Protein AF-U6D238-F1 (afdb_monomer_lite)

Foldseek 3Di:
DKDDPLDDDPPPDDQLLQVVQQVCQPPDDPNDGFRWGFDDDPPDQLFFNKTDGPPDDDIDGPGLGDPWCRARDPPALWTDDPSDTFHAALSSITPDPFHQDQLRDTNDPLPQWDKDKDKDWDPDQDQFKDWDAKAAQSKFWKKKWWPDPAPKFKWKAWPVRDIQDGRDPPDDDPQWRCAQNWTWGWDDDPPGIIMTTTGDNGRTMMTIIMNHDPDTTMMIIMIIHGDPPPDDLQKAKDKDDKDDFPDPDDDTDIDIDIFIAGPPPRDGDDPNSHPD

Radius of gyration: 25.05 Å; chains: 1; bounding box: 60×40×83 Å

Sequence (276 aa):
HRSCNTDDCPPGSQDFREMQCSEFDSIPFRGKFYTWKTYRGGGVKACSLTCLAEGFNFYTERAAAVVDGTPCRPDTVDICVSGECKHVGCDRVLGSDLREDKCRVCGGDGSACETIEGVFSPASPAAGYEEVVWIPKGSVHIFIQDLNLSLSHLALKGDQESLLLEGLPGTPQPHRLPLAGTTFQLRQGPDQTQSLEALGPINASLIVMVLARTELAALRYRFNAPIARDALPPYSWHYVPWTKCSAQCAGGSQVQAVECRNQLDSSAVAPHHCSA

Organism: Neovison vison (NCBI:txid452646)

Structure (mmCIF, N/CA/C/O backbone):
data_AF-U6D238-F1
#
_entry.id   AF-U6D238-F1
#
loop_
_atom_site.group_PDB
_atom_site.id
_atom_site.type_symbol
_atom_site.label_atom_id
_atom_site.label_alt_id
_atom_site.label_comp_id
_atom_site.label_asym_id
_atom_site.label_entity_id
_atom_site.label_seq_id
_atom_site.pdbx_PDB_ins_code
_atom_site.Cartn_x
_atom_site.Cartn_y
_atom_site.Cartn_z
_atom_site.occupancy
_atom_site.B_iso_or_equiv
_atom_site.auth_seq_id
_atom_site.auth_comp_id
_atom_site.auth_asym_id
_atom_site.auth_atom_id
_atom_site.pdbx_PDB_model_num
ATOM 1 N N . HIS A 1 1 ? -19.035 -19.836 14.734 1.00 82.56 1 HIS A N 1
ATOM 2 C CA . HIS A 1 1 ? -18.951 -18.533 14.047 1.00 82.56 1 HIS A CA 1
ATOM 3 C C . HIS A 1 1 ? -18.849 -18.777 12.553 1.00 82.56 1 HIS A C 1
ATOM 5 O O . HIS A 1 1 ? -18.213 -19.751 12.171 1.00 82.56 1 HIS A O 1
ATOM 11 N N . ARG A 1 2 ? -19.513 -17.960 11.732 1.00 89.31 2 ARG A N 1
ATOM 12 C CA . ARG A 1 2 ? -19.425 -17.998 10.264 1.00 89.31 2 ARG A CA 1
ATOM 13 C C . ARG A 1 2 ? -19.339 -16.568 9.744 1.00 89.31 2 ARG A C 1
ATOM 15 O O . ARG A 1 2 ? -19.940 -15.694 10.368 1.00 89.31 2 ARG A O 1
ATOM 22 N N . SER A 1 3 ? -18.637 -16.353 8.636 1.00 92.06 3 SER A N 1
ATOM 23 C CA . SER A 1 3 ? -18.630 -15.051 7.964 1.00 92.06 3 SER A CA 1
ATOM 24 C C . SER A 1 3 ? -20.017 -14.724 7.402 1.00 92.06 3 SER A C 1
ATOM 26 O O . SER A 1 3 ? -20.756 -15.614 6.973 1.00 92.06 3 SER A O 1
ATOM 28 N N . CYS A 1 4 ? -20.371 -13.445 7.416 1.00 93.31 4 CYS A N 1
ATOM 29 C CA . CYS A 1 4 ? -21.561 -12.889 6.782 1.00 93.31 4 CYS A CA 1
ATOM 30 C C . CYS A 1 4 ? -21.235 -11.492 6.249 1.00 93.31 4 CYS A C 1
ATOM 32 O O . CYS A 1 4 ? -20.290 -10.874 6.733 1.00 93.31 4 CYS A O 1
ATOM 34 N N . ASN A 1 5 ? -22.015 -11.017 5.269 1.00 92.19 5 ASN A N 1
ATOM 35 C CA . ASN A 1 5 ? -21.834 -9.702 4.641 1.00 92.19 5 ASN A CA 1
ATOM 36 C C . ASN A 1 5 ? -20.364 -9.449 4.262 1.00 92.19 5 ASN A C 1
ATOM 38 O O . ASN A 1 5 ? -19.758 -8.479 4.702 1.00 92.19 5 ASN A O 1
ATOM 42 N N . THR A 1 6 ? -19.778 -10.390 3.518 1.00 89.19 6 THR A N 1
ATOM 43 C CA . THR A 1 6 ? -18.343 -10.424 3.190 1.00 89.19 6 THR A CA 1
ATOM 44 C C . THR A 1 6 ? -17.931 -9.432 2.108 1.00 89.19 6 THR A C 1
ATOM 46 O O . THR A 1 6 ? -16.741 -9.316 1.827 1.00 89.19 6 THR A O 1
ATOM 49 N N . ASP A 1 7 ? -18.897 -8.750 1.496 1.00 89.31 7 ASP A N 1
ATOM 50 C CA . ASP A 1 7 ? -18.648 -7.712 0.504 1.00 89.31 7 ASP A CA 1
ATOM 51 C C . ASP A 1 7 ? -17.939 -6.515 1.147 1.00 89.31 7 ASP A C 1
ATOM 53 O O . ASP A 1 7 ? -18.206 -6.153 2.297 1.00 89.31 7 ASP A O 1
ATOM 57 N N . ASP A 1 8 ? -17.029 -5.890 0.399 1.00 86.81 8 ASP A N 1
ATOM 58 C CA . ASP A 1 8 ? -16.316 -4.714 0.885 1.00 86.81 8 ASP A CA 1
ATOM 59 C C . ASP A 1 8 ? -17.273 -3.544 1.141 1.00 86.81 8 ASP A C 1
ATOM 61 O O . ASP A 1 8 ? -18.223 -3.287 0.393 1.00 86.81 8 ASP A O 1
ATOM 65 N N . CYS A 1 9 ? -16.982 -2.791 2.202 1.00 87.62 9 CYS A N 1
ATOM 66 C CA . CYS A 1 9 ? -17.672 -1.539 2.474 1.00 87.62 9 CYS A CA 1
ATOM 67 C C . CYS A 1 9 ? -17.478 -0.548 1.308 1.00 87.62 9 CYS A C 1
ATOM 69 O O . CYS A 1 9 ? -16.437 -0.569 0.642 1.00 87.62 9 CYS A O 1
ATOM 71 N N . PRO A 1 10 ? -18.438 0.368 1.077 1.00 90.25 10 PRO A N 1
ATOM 72 C CA . PRO A 1 10 ? -18.315 1.380 0.035 1.00 90.25 10 PRO A CA 1
ATOM 73 C C . PRO A 1 10 ? -17.005 2.183 0.140 1.00 90.25 10 PRO A C 1
ATOM 75 O O . PRO A 1 10 ? -16.578 2.504 1.255 1.00 90.25 10 PRO A O 1
ATOM 78 N N . PRO A 1 11 ? -16.385 2.574 -0.992 1.00 83.50 11 PRO A N 1
ATOM 79 C CA . PRO A 1 11 ? -15.178 3.393 -0.980 1.00 83.50 11 PRO A CA 1
ATOM 80 C C . PRO A 1 11 ? -15.355 4.664 -0.141 1.00 83.50 11 PRO A C 1
ATOM 82 O O . PRO A 1 11 ? -16.351 5.373 -0.273 1.00 83.50 11 PRO A O 1
ATOM 85 N N . GLY A 1 12 ? -14.377 4.956 0.718 1.00 82.12 12 GLY A N 1
ATOM 86 C CA . GLY A 1 12 ? -14.436 6.090 1.646 1.00 82.12 12 GLY A CA 1
ATOM 87 C C . GLY A 1 12 ? -15.171 5.808 2.960 1.00 82.12 12 GLY A C 1
ATOM 88 O O . GLY A 1 12 ? -15.313 6.722 3.771 1.00 82.12 12 GLY A O 1
ATOM 89 N N . SER A 1 13 ? -15.611 4.568 3.210 1.00 87.31 13 SER A N 1
ATOM 90 C CA . SER A 1 13 ? -16.122 4.163 4.522 1.00 87.31 13 SER A CA 1
ATOM 91 C C . SER A 1 13 ? -15.091 4.416 5.626 1.00 87.31 13 SER A C 1
ATOM 93 O O . SER A 1 13 ? -13.905 4.123 5.454 1.00 87.31 13 SER A O 1
ATOM 95 N N . GLN A 1 14 ? -15.548 4.911 6.775 1.00 86.56 14 GLN A N 1
ATOM 96 C CA . GLN A 1 14 ? -14.698 5.111 7.945 1.00 86.56 14 GLN A CA 1
ATOM 97 C C . GLN A 1 14 ? -14.214 3.766 8.516 1.00 86.56 14 GLN A C 1
ATOM 99 O O . GLN A 1 14 ? -14.906 2.751 8.424 1.00 86.56 14 GLN A O 1
ATOM 104 N N . ASP A 1 15 ? -13.030 3.759 9.134 1.00 89.38 15 ASP A N 1
ATOM 105 C CA . ASP A 1 15 ? -12.522 2.597 9.871 1.00 89.38 15 ASP A CA 1
ATOM 106 C C . ASP A 1 15 ? -13.530 2.183 10.964 1.00 89.38 15 ASP A C 1
ATOM 108 O O . ASP A 1 15 ? -13.962 2.991 11.788 1.00 89.38 15 ASP A O 1
ATOM 112 N N . PHE A 1 16 ? -13.929 0.909 10.965 1.00 93.00 16 PHE A N 1
ATOM 113 C CA . PHE A 1 16 ? -14.974 0.419 11.867 1.00 93.00 16 PHE A CA 1
ATOM 11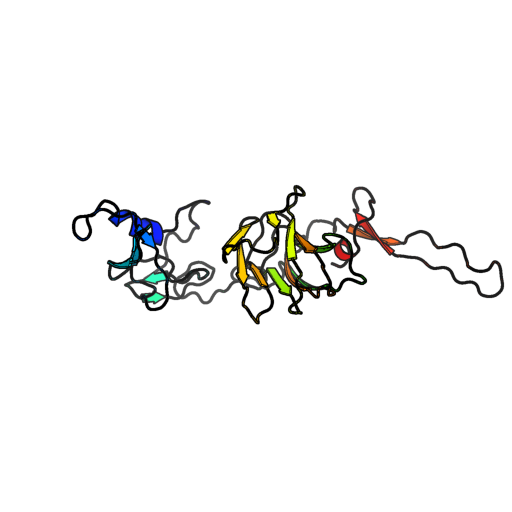4 C C . PHE A 1 16 ? -14.560 0.426 13.345 1.00 93.00 16 PHE A C 1
ATOM 116 O O . PHE A 1 16 ? -15.403 0.586 14.229 1.00 93.00 16 PHE A O 1
ATOM 123 N N . ARG A 1 17 ? -13.262 0.291 13.638 1.00 94.50 17 ARG A N 1
ATOM 124 C CA . ARG A 1 17 ? -12.735 0.422 15.003 1.00 94.50 17 ARG A CA 1
ATOM 125 C C . ARG A 1 17 ? -12.719 1.885 15.444 1.00 94.50 17 ARG A C 1
ATOM 127 O O . ARG A 1 17 ? -12.989 2.169 16.607 1.00 94.50 17 ARG A O 1
ATOM 134 N N . GLU A 1 18 ? -12.458 2.798 14.514 1.00 94.38 18 GLU A N 1
ATOM 135 C CA . GLU A 1 18 ? -12.534 4.240 14.754 1.00 94.38 18 GLU A CA 1
ATOM 136 C C . GLU A 1 18 ? -13.954 4.678 15.113 1.00 94.38 18 GLU A C 1
ATOM 138 O O . GLU A 1 18 ? -14.140 5.400 16.093 1.00 94.38 18 GLU A O 1
ATOM 143 N N . MET A 1 19 ? -14.958 4.173 14.389 1.00 95.38 19 MET A N 1
ATOM 144 C CA . MET A 1 19 ? -16.363 4.432 14.714 1.00 95.38 19 MET A CA 1
ATOM 145 C C . MET A 1 19 ? -16.715 3.962 16.133 1.00 95.38 19 MET A C 1
ATOM 147 O O . MET A 1 19 ? -17.290 4.736 16.895 1.00 95.38 19 MET A O 1
ATOM 151 N N . GLN A 1 20 ? -16.275 2.765 16.537 1.00 97.06 20 GLN A N 1
ATOM 152 C CA . GLN A 1 20 ? -16.471 2.262 17.907 1.00 97.06 20 GLN A CA 1
ATOM 153 C C . GLN A 1 20 ? -15.833 3.160 18.982 1.00 97.06 20 GLN A C 1
ATOM 155 O O . GLN A 1 20 ? -16.390 3.295 20.067 1.00 97.06 20 GLN A O 1
ATOM 160 N N . CYS A 1 21 ? -14.682 3.792 18.717 1.00 96.69 21 CYS A N 1
ATOM 161 C CA . CYS A 1 21 ? -14.120 4.779 19.646 1.00 96.69 21 CYS A CA 1
ATOM 162 C C . CYS A 1 21 ? -14.982 6.049 19.710 1.00 96.69 21 CYS A C 1
ATOM 164 O O . CYS A 1 21 ? -15.252 6.533 20.810 1.00 96.69 21 CYS A O 1
ATOM 166 N N . SER A 1 22 ? -15.454 6.548 18.563 1.00 96.69 22 SER A N 1
ATOM 167 C CA . SER A 1 22 ? -16.250 7.783 18.486 1.00 96.69 22 SER A CA 1
ATOM 168 C C . SER A 1 22 ? -17.611 7.698 19.191 1.00 96.69 22 SER A C 1
ATOM 170 O O . SER A 1 22 ? -18.125 8.710 19.661 1.00 96.69 22 SER A O 1
ATOM 172 N N . GLU A 1 23 ? -18.169 6.495 19.381 1.00 96.38 23 GLU A N 1
ATOM 173 C CA . GLU A 1 23 ? -19.374 6.287 20.205 1.00 96.38 23 GLU A CA 1
ATOM 174 C C . GLU A 1 23 ? -19.193 6.757 21.662 1.00 96.38 23 GLU A C 1
ATOM 176 O O . GLU A 1 23 ? -20.166 7.059 22.358 1.00 96.38 23 GLU A O 1
ATOM 181 N N . PHE A 1 24 ? -17.947 6.865 22.134 1.00 96.31 24 PHE A N 1
ATOM 182 C CA . PHE A 1 24 ? -17.627 7.367 23.466 1.00 96.31 24 PHE A CA 1
ATOM 183 C C . PHE A 1 24 ? -17.398 8.882 23.526 1.00 96.31 24 PHE A C 1
ATOM 185 O O . PHE A 1 24 ? -17.194 9.392 24.631 1.00 96.31 24 PHE A O 1
ATOM 192 N N . ASP A 1 25 ? -17.458 9.611 22.406 1.00 96.50 25 ASP A N 1
ATOM 193 C CA . ASP A 1 25 ? -17.246 11.068 22.375 1.00 96.50 25 ASP A CA 1
ATOM 194 C C . ASP A 1 25 ? -18.320 11.804 23.188 1.00 96.50 25 ASP A C 1
ATOM 196 O O . ASP A 1 25 ? -18.039 12.770 23.900 1.00 96.50 25 ASP A O 1
ATOM 200 N N . SER A 1 26 ? -19.555 11.294 23.157 1.00 95.06 26 SER A N 1
ATOM 201 C CA . SER A 1 26 ? -20.692 11.810 23.925 1.00 95.06 26 SER A CA 1
ATOM 202 C C . SER A 1 26 ? -20.794 11.245 25.347 1.00 95.06 26 SER A C 1
ATOM 204 O O . SER A 1 26 ? -21.780 11.506 26.037 1.00 95.06 26 SER A O 1
ATOM 206 N N . ILE A 1 27 ? -19.813 10.457 25.805 1.00 95.31 27 ILE A N 1
ATOM 207 C CA . ILE A 1 27 ? -19.819 9.826 27.131 1.00 95.31 27 ILE A CA 1
ATOM 208 C C . ILE A 1 27 ? -18.710 10.449 27.990 1.00 95.31 27 ILE A C 1
ATOM 210 O O . ILE A 1 27 ? -17.530 10.320 27.657 1.00 95.31 27 ILE A O 1
ATOM 214 N N . PRO A 1 28 ? -19.039 11.080 29.135 1.00 95.19 28 PRO A N 1
ATOM 215 C CA . PRO A 1 28 ? -18.032 11.742 29.948 1.00 95.19 28 PRO A CA 1
ATOM 216 C C . PRO A 1 28 ? -17.058 10.724 30.554 1.00 95.19 28 PRO A C 1
ATOM 218 O O . PRO A 1 28 ? -17.451 9.751 31.201 1.00 95.19 28 PRO A O 1
ATOM 221 N N . PHE A 1 29 ? -15.763 10.985 30.409 1.00 94.06 29 PHE A N 1
ATOM 222 C CA . PHE A 1 29 ? -14.691 10.250 31.065 1.00 94.06 29 PHE A CA 1
ATOM 223 C C . PHE A 1 29 ? -14.036 11.154 32.104 1.00 94.06 29 PHE A C 1
ATOM 225 O O . PHE A 1 29 ? -13.514 12.218 31.782 1.00 94.06 29 PHE A O 1
ATOM 232 N N . ARG A 1 30 ? -14.102 10.762 33.383 1.00 92.44 30 ARG A N 1
ATOM 233 C CA . ARG A 1 30 ? -13.596 11.581 34.505 1.00 92.44 30 ARG A CA 1
ATOM 234 C C . ARG A 1 30 ? -14.141 13.023 34.493 1.00 92.44 30 ARG A C 1
ATOM 236 O O . ARG A 1 30 ? -13.423 13.972 34.792 1.00 92.44 30 ARG A O 1
ATOM 243 N N . GLY A 1 31 ? -15.418 13.177 34.132 1.00 93.75 31 GLY A N 1
ATOM 244 C CA . GLY A 1 31 ? -16.123 14.463 34.129 1.00 93.75 31 GLY A CA 1
ATOM 245 C C . GLY A 1 31 ? -15.846 15.368 32.924 1.00 93.75 31 GLY A C 1
ATOM 246 O O . GLY A 1 31 ? -16.276 16.517 32.938 1.00 93.75 31 GLY A O 1
ATOM 247 N N . LYS A 1 32 ? -15.145 14.884 31.890 1.00 94.50 32 LYS A N 1
ATOM 248 C CA . LYS A 1 32 ? -14.894 15.624 30.645 1.00 94.50 32 LYS A CA 1
ATOM 249 C C . LYS A 1 32 ? -15.254 14.791 29.422 1.00 94.50 32 LYS A C 1
ATOM 251 O O . LYS A 1 32 ? -15.230 13.564 29.476 1.00 94.50 32 LYS A O 1
ATOM 256 N N . PHE A 1 33 ? -15.562 15.475 28.330 1.00 95.81 33 PHE A N 1
ATOM 257 C CA . PHE A 1 33 ? -15.735 14.870 27.014 1.00 95.81 33 PHE A CA 1
ATOM 258 C C . PHE A 1 33 ? -14.421 14.954 26.244 1.00 95.81 33 PHE A C 1
ATOM 260 O O . PHE A 1 33 ? -13.644 15.893 26.436 1.00 95.81 33 PHE A O 1
ATOM 267 N N . TYR A 1 34 ? -14.180 13.960 25.401 1.00 96.12 34 TYR A N 1
ATOM 268 C CA . TYR A 1 34 ? -12.975 13.838 24.592 1.00 96.12 34 TYR A CA 1
ATOM 269 C C . TYR A 1 34 ? -13.374 13.356 23.208 1.00 96.12 34 TYR A C 1
ATOM 271 O O . TYR A 1 34 ? -14.322 12.587 23.097 1.00 96.12 34 TYR A O 1
ATOM 279 N N . THR A 1 35 ? -12.622 13.765 22.192 1.00 96.81 35 THR A N 1
ATOM 280 C CA . THR A 1 35 ? -12.667 13.121 20.880 1.00 96.81 35 THR A CA 1
ATOM 281 C C . THR A 1 35 ? -11.752 11.907 20.922 1.00 96.81 35 THR A C 1
ATOM 283 O O . THR A 1 35 ? -10.559 12.033 21.223 1.00 96.81 35 THR A O 1
ATOM 286 N N . TRP A 1 36 ? -12.298 10.726 20.668 1.00 96.31 36 TRP A N 1
ATOM 287 C CA . TRP A 1 36 ? -11.576 9.468 20.774 1.00 96.31 36 TRP A CA 1
ATOM 288 C C . TRP A 1 36 ? -11.101 8.976 19.409 1.00 96.31 36 TRP A C 1
ATOM 290 O O . TRP A 1 36 ? -11.858 8.911 18.446 1.00 96.31 36 TRP A O 1
ATOM 300 N N . LYS A 1 37 ? -9.833 8.566 19.356 1.00 94.88 37 LYS A N 1
ATOM 301 C CA . LYS A 1 37 ? -9.184 7.950 18.195 1.00 94.88 37 LYS A CA 1
ATOM 302 C C . LYS A 1 37 ? -8.748 6.534 18.525 1.00 94.88 37 LYS A C 1
ATOM 304 O O . LYS A 1 37 ? -8.395 6.237 19.665 1.00 94.88 37 LYS A O 1
ATOM 309 N N . THR A 1 38 ? -8.705 5.653 17.540 1.00 92.94 38 THR A N 1
ATOM 310 C CA . THR A 1 38 ? -8.220 4.284 17.732 1.00 92.94 38 THR A CA 1
ATOM 311 C C . THR A 1 38 ? -6.745 4.274 18.128 1.00 92.94 38 THR A C 1
ATOM 313 O O . THR A 1 38 ? -5.900 4.828 17.425 1.00 92.94 38 THR A O 1
ATOM 316 N N . TYR A 1 39 ? -6.400 3.561 19.201 1.00 91.75 39 TYR A N 1
ATOM 317 C CA . TYR A 1 39 ? -5.011 3.337 19.593 1.00 91.75 39 TYR A CA 1
ATOM 318 C C . TYR A 1 39 ? -4.594 1.884 19.344 1.00 91.75 39 TYR A C 1
ATOM 320 O O . TYR A 1 39 ? -5.179 0.949 19.887 1.00 91.75 39 TYR A O 1
ATOM 328 N N . ARG A 1 40 ? -3.554 1.691 18.523 1.00 86.00 40 ARG A N 1
ATOM 329 C CA . ARG A 1 40 ? -2.991 0.370 18.168 1.00 86.00 40 ARG A CA 1
ATOM 330 C C . ARG A 1 40 ? -1.516 0.222 18.583 1.00 86.00 40 ARG A C 1
ATOM 332 O O . ARG A 1 40 ? -0.780 -0.538 17.962 1.00 86.00 40 ARG A O 1
ATOM 339 N N . GLY A 1 41 ? -1.063 1.001 19.569 1.00 82.00 41 GLY A N 1
ATOM 340 C CA . GLY A 1 41 ? 0.334 1.006 20.017 1.00 82.00 41 GLY A CA 1
ATOM 341 C C . GLY A 1 41 ? 0.776 -0.288 20.713 1.00 82.00 41 GLY A C 1
ATOM 342 O O . GLY A 1 41 ? -0.024 -1.182 20.982 1.00 82.00 41 GLY A O 1
ATOM 343 N N . GLY A 1 42 ? 2.073 -0.397 21.007 1.00 79.06 42 GLY A N 1
ATOM 344 C CA . GLY A 1 42 ? 2.646 -1.588 21.639 1.00 79.06 42 GLY A CA 1
ATOM 345 C C . GLY A 1 42 ? 2.059 -1.864 23.029 1.00 79.06 42 GLY A C 1
ATOM 346 O O . GLY A 1 42 ? 1.983 -0.965 23.861 1.00 79.06 42 GLY A O 1
ATOM 347 N N . GLY A 1 43 ? 1.670 -3.119 23.280 1.00 81.69 43 GLY A N 1
ATOM 348 C CA . GLY A 1 43 ? 1.198 -3.592 24.589 1.00 81.69 43 GLY A CA 1
ATOM 349 C C . GLY A 1 43 ? -0.323 -3.674 24.766 1.00 81.69 43 GLY A C 1
ATOM 350 O O . GLY A 1 43 ? -0.769 -4.199 25.784 1.00 81.69 43 GLY A O 1
ATOM 351 N N . VAL A 1 44 ? -1.127 -3.222 23.795 1.00 88.94 44 VAL A N 1
ATOM 352 C CA . VAL A 1 44 ? -2.594 -3.375 23.845 1.00 88.94 44 VAL A CA 1
ATOM 353 C C . VAL A 1 44 ? -3.047 -4.703 23.240 1.00 88.94 44 VAL A C 1
ATOM 355 O O . VAL A 1 44 ? -2.425 -5.233 22.315 1.00 88.94 44 VAL A O 1
ATOM 358 N N . LYS A 1 45 ? -4.157 -5.254 23.743 1.00 91.25 45 LYS A N 1
ATOM 359 C CA . LYS A 1 45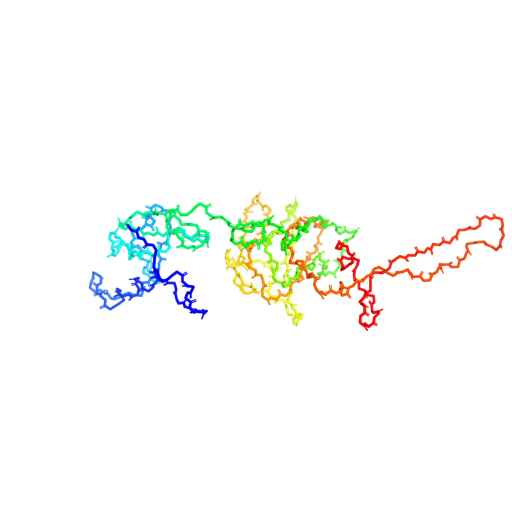 ? -4.754 -6.464 23.167 1.00 91.25 45 LYS A CA 1
ATOM 360 C C . LYS A 1 45 ? -5.357 -6.124 21.806 1.00 91.25 45 LYS A C 1
ATOM 362 O O . LYS A 1 45 ? -6.162 -5.208 21.693 1.00 91.25 45 LYS A O 1
ATOM 367 N N . ALA A 1 46 ? -5.013 -6.901 20.778 1.00 92.44 46 ALA A N 1
ATOM 368 C CA . ALA A 1 46 ? -5.439 -6.630 19.402 1.00 92.44 46 ALA A CA 1
ATOM 369 C C . ALA A 1 46 ? -6.964 -6.537 19.234 1.00 92.44 46 ALA A C 1
ATOM 371 O O . ALA A 1 46 ? -7.419 -5.802 18.363 1.00 92.44 46 ALA A O 1
ATOM 372 N N . CYS A 1 47 ? -7.729 -7.257 20.057 1.00 95.81 47 CYS A N 1
ATOM 373 C CA . CYS A 1 47 ? -9.186 -7.316 19.997 1.00 95.81 47 CYS A CA 1
ATOM 374 C C . CYS A 1 47 ? -9.897 -6.653 21.178 1.00 95.81 47 CYS A C 1
ATOM 376 O O . CYS A 1 47 ? -11.097 -6.862 21.320 1.00 95.81 47 CYS A O 1
ATOM 378 N N . SER A 1 48 ? -9.204 -5.838 21.984 1.00 95.81 48 SER A N 1
ATOM 379 C CA . SER A 1 48 ? -9.867 -4.901 22.899 1.00 95.81 48 SER A CA 1
ATOM 380 C C . SER A 1 48 ? -9.963 -3.510 22.274 1.00 95.81 48 SER A C 1
ATOM 382 O O . SER A 1 48 ? -9.185 -3.149 21.383 1.00 95.81 48 SER A O 1
ATOM 384 N N . LEU A 1 49 ? -10.948 -2.725 22.707 1.00 96.44 49 LEU A N 1
ATOM 385 C CA . LEU A 1 49 ? -11.158 -1.376 22.197 1.00 96.44 49 LEU A CA 1
ATOM 386 C C . LEU A 1 49 ? -10.364 -0.391 23.055 1.00 96.44 49 LEU A C 1
ATOM 388 O O . LEU A 1 49 ? -10.839 0.065 24.094 1.00 96.44 49 LEU A O 1
ATOM 392 N N . THR A 1 50 ? -9.145 -0.069 22.625 1.00 95.88 50 THR A N 1
ATOM 393 C CA . THR A 1 50 ? -8.325 0.973 23.257 1.00 95.88 50 THR A CA 1
ATOM 394 C C . THR A 1 50 ? -8.393 2.259 22.443 1.00 95.88 50 THR A C 1
ATOM 396 O O . THR A 1 50 ? -8.081 2.254 21.251 1.00 95.88 50 THR A O 1
ATOM 399 N N . CYS A 1 51 ? -8.764 3.363 23.092 1.00 95.94 51 CYS A N 1
ATOM 400 C CA . CYS A 1 51 ? -8.925 4.662 22.446 1.00 95.94 51 CYS A CA 1
ATOM 401 C C . CYS A 1 51 ? -7.980 5.710 23.054 1.00 95.94 51 CYS A C 1
ATOM 403 O O . CYS A 1 51 ? -7.825 5.797 24.274 1.00 95.94 51 CYS A O 1
ATOM 405 N N . LEU A 1 52 ? -7.347 6.501 22.191 1.00 95.50 52 LEU A N 1
ATOM 406 C CA . LEU A 1 52 ? -6.521 7.668 22.494 1.00 95.50 52 LEU A CA 1
ATOM 407 C C . LEU A 1 52 ? -7.411 8.913 22.548 1.00 95.50 52 LEU A C 1
ATOM 409 O O . LEU A 1 52 ? -8.221 9.118 21.648 1.00 95.50 52 LEU A O 1
ATOM 413 N N . ALA A 1 53 ? -7.244 9.753 23.567 1.00 96.06 53 ALA A N 1
ATOM 414 C CA . ALA A 1 53 ? -7.906 11.054 23.604 1.00 96.06 53 ALA A CA 1
ATOM 415 C C . ALA A 1 53 ? -7.142 12.047 22.712 1.00 96.06 53 ALA A C 1
ATOM 417 O O . ALA A 1 53 ? -5.988 12.379 22.989 1.00 96.06 53 ALA A O 1
ATOM 418 N N . GLU A 1 54 ? -7.769 12.514 21.634 1.00 94.88 54 GLU A N 1
ATOM 419 C CA . GLU A 1 54 ? -7.146 13.413 20.661 1.00 94.88 54 GLU A CA 1
ATOM 420 C C . GLU A 1 54 ? -6.724 14.738 21.310 1.00 94.88 54 GLU A C 1
ATOM 422 O O . GLU A 1 54 ? -7.487 15.361 22.047 1.00 94.88 54 GLU A O 1
ATOM 427 N N . GLY A 1 55 ? -5.481 15.161 21.061 1.00 92.88 55 GLY A N 1
ATOM 428 C CA . GLY A 1 55 ? -4.890 16.339 21.705 1.00 92.88 55 GLY A CA 1
ATOM 429 C C . GLY A 1 55 ? -4.398 16.107 23.141 1.00 92.88 55 GLY A C 1
ATOM 430 O O . GLY A 1 55 ? -3.893 17.041 23.764 1.00 92.88 55 GLY A O 1
ATOM 431 N N . PHE A 1 56 ? -4.494 14.880 23.666 1.00 92.06 56 PHE A N 1
ATOM 432 C CA . PHE A 1 56 ? -4.017 14.514 24.999 1.00 92.06 56 PHE A CA 1
ATOM 433 C C . PHE A 1 56 ? -3.042 13.329 24.955 1.00 92.06 56 PHE A C 1
ATOM 435 O O . PHE A 1 56 ? -3.087 12.470 24.081 1.00 92.06 56 PHE A O 1
ATOM 442 N N . ASN A 1 57 ? -2.171 13.245 25.962 1.00 88.06 57 ASN A N 1
ATOM 443 C CA . ASN A 1 57 ? -1.130 12.215 26.050 1.00 88.06 57 ASN A CA 1
ATOM 444 C C . ASN A 1 57 ? -1.581 10.977 26.842 1.00 88.06 57 ASN A C 1
ATOM 446 O O . ASN A 1 57 ? -0.827 10.459 27.666 1.00 88.06 57 ASN A O 1
ATOM 450 N N . PHE A 1 58 ? -2.820 10.518 26.655 1.00 93.06 58 PHE A N 1
ATOM 451 C CA . PHE A 1 58 ? -3.290 9.292 27.302 1.00 93.06 58 PHE A CA 1
ATOM 452 C C . PHE A 1 58 ? -4.273 8.513 26.430 1.00 93.06 58 PHE A 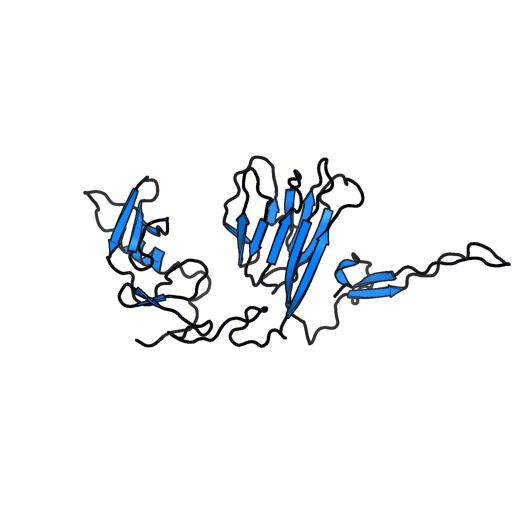C 1
ATOM 454 O O . PHE A 1 58 ? -5.073 9.081 25.687 1.00 93.06 58 PHE A O 1
ATOM 461 N N . TYR A 1 59 ? -4.233 7.194 26.581 1.00 94.31 59 TYR A N 1
ATOM 462 C CA . TYR A 1 59 ? -5.181 6.253 26.003 1.00 94.31 59 TYR A CA 1
ATOM 463 C C . TYR A 1 59 ? -5.797 5.401 27.112 1.00 94.31 59 TYR A C 1
ATOM 465 O O . TYR A 1 59 ? -5.247 5.284 28.211 1.00 94.31 59 TYR A O 1
ATOM 473 N N . THR A 1 60 ? -6.958 4.815 26.850 1.00 94.50 60 THR A N 1
ATOM 474 C CA . THR A 1 60 ? -7.639 3.946 27.810 1.00 94.50 60 THR A CA 1
ATOM 475 C C . THR A 1 60 ? -8.461 2.881 27.094 1.00 94.50 60 THR A C 1
ATOM 477 O O . THR A 1 60 ? -8.945 3.100 25.983 1.00 94.50 60 THR A O 1
ATOM 480 N N . GLU A 1 61 ? -8.607 1.717 27.723 1.00 95.12 61 GLU A N 1
ATOM 481 C CA . GLU A 1 61 ? -9.523 0.687 27.244 1.00 95.12 61 GLU A CA 1
ATOM 482 C C . GLU A 1 61 ? -10.966 1.148 27.495 1.00 95.12 61 GLU A C 1
ATOM 484 O O . GLU A 1 61 ? -11.350 1.454 28.626 1.00 95.12 61 GLU A O 1
ATOM 489 N N . ARG A 1 62 ? -11.757 1.249 26.425 1.00 95.12 62 ARG A N 1
ATOM 490 C CA . ARG A 1 62 ? -13.178 1.618 26.461 1.00 95.12 62 ARG A CA 1
ATOM 491 C C . ARG A 1 62 ? -14.090 0.394 26.466 1.00 95.12 62 ARG A C 1
ATOM 493 O O . ARG A 1 62 ? -15.187 0.473 27.010 1.00 95.12 62 ARG A O 1
ATOM 500 N N . ALA A 1 63 ? -13.621 -0.731 25.925 1.00 95.56 63 ALA A N 1
ATOM 501 C CA . ALA A 1 63 ? -14.309 -2.016 25.986 1.00 95.56 63 ALA A CA 1
ATOM 502 C C . ALA A 1 63 ? -13.315 -3.188 25.966 1.00 95.56 63 ALA A C 1
ATOM 504 O O . ALA A 1 63 ? -12.300 -3.146 25.268 1.00 95.56 63 ALA A O 1
ATOM 505 N N . ALA A 1 64 ? -13.648 -4.261 26.690 1.00 95.06 64 ALA A N 1
ATOM 506 C CA . ALA A 1 64 ? -12.824 -5.470 26.769 1.00 95.06 64 ALA A CA 1
ATOM 507 C C . ALA A 1 64 ? -12.704 -6.208 25.422 1.00 95.06 64 ALA A C 1
ATOM 509 O O . ALA A 1 64 ? -11.700 -6.877 25.176 1.00 95.06 64 ALA A O 1
ATOM 510 N N . ALA A 1 65 ? -13.713 -6.074 24.556 1.00 96.75 65 ALA A N 1
ATOM 511 C CA . ALA A 1 65 ? -13.732 -6.620 23.208 1.00 96.75 65 ALA A CA 1
ATOM 512 C C . ALA A 1 65 ? -14.289 -5.588 22.219 1.00 96.75 65 ALA A C 1
ATOM 514 O O . ALA A 1 65 ? -15.226 -4.860 22.546 1.00 96.75 65 ALA A O 1
ATOM 515 N N . VAL A 1 66 ? -13.710 -5.538 21.021 1.00 97.00 66 VAL A N 1
ATOM 516 C CA . VAL A 1 66 ? -14.316 -4.864 19.862 1.00 97.00 66 VAL A CA 1
ATOM 517 C C . VAL A 1 66 ? -15.479 -5.696 19.315 1.00 97.00 66 VAL A C 1
ATOM 519 O O . VAL A 1 66 ? -15.569 -6.894 19.585 1.00 97.00 66 VAL A O 1
ATOM 522 N N . VAL A 1 67 ? -16.344 -5.077 18.513 1.00 97.00 67 VAL A N 1
ATOM 523 C CA . VAL A 1 67 ? -17.432 -5.777 17.816 1.00 97.00 67 VAL A CA 1
ATOM 524 C C . VAL A 1 67 ? -16.864 -6.853 16.880 1.00 97.00 67 VAL A C 1
ATOM 526 O O . VAL A 1 67 ? -15.886 -6.612 16.162 1.00 97.00 67 VAL A O 1
ATOM 529 N N . ASP A 1 68 ? -17.482 -8.035 16.878 1.00 96.62 68 ASP A N 1
ATOM 530 C CA . ASP A 1 68 ? -17.082 -9.152 16.021 1.00 96.62 68 ASP A CA 1
ATOM 531 C C . ASP A 1 68 ? -17.052 -8.736 14.540 1.00 96.62 68 ASP A C 1
ATOM 533 O O . ASP A 1 68 ? -17.957 -8.063 14.050 1.00 96.62 68 ASP A O 1
ATOM 537 N N . GLY A 1 69 ? -15.992 -9.122 13.828 1.00 94.19 69 GLY A N 1
ATOM 538 C CA . GLY A 1 69 ? -15.736 -8.680 12.450 1.00 94.19 69 GLY A CA 1
ATOM 539 C C . GLY A 1 69 ? -14.797 -7.478 12.334 1.00 94.19 69 GLY A C 1
ATOM 540 O O . GLY A 1 69 ? -14.278 -7.216 11.253 1.00 94.19 69 GLY A O 1
ATOM 541 N N . THR A 1 70 ? -14.496 -6.781 13.435 1.00 94.38 70 THR A N 1
ATOM 542 C CA . THR A 1 70 ? -13.502 -5.696 13.419 1.00 94.38 70 THR A CA 1
ATOM 543 C C . THR A 1 70 ? -12.109 -6.251 13.085 1.00 94.38 70 THR A C 1
ATOM 545 O O . THR A 1 70 ? -11.659 -7.165 13.784 1.00 94.38 70 THR A O 1
ATOM 548 N N . PRO A 1 71 ? -11.373 -5.687 12.105 1.00 93.00 71 PRO A N 1
ATOM 549 C CA . PRO A 1 71 ? -10.009 -6.114 11.797 1.00 93.00 71 PRO A CA 1
ATOM 550 C C . PRO A 1 71 ? -9.091 -6.037 13.021 1.00 93.00 71 PRO A C 1
ATOM 552 O O . PRO A 1 71 ? -9.118 -5.047 13.761 1.00 93.00 71 PRO A O 1
ATOM 555 N N . CYS A 1 72 ? -8.277 -7.070 13.255 1.00 91.81 72 CYS A N 1
ATOM 556 C CA . CYS A 1 72 ? -7.410 -7.141 14.436 1.00 91.81 72 CYS A CA 1
ATOM 557 C C . CYS A 1 72 ? -6.224 -6.180 14.358 1.00 91.81 72 CYS A C 1
ATOM 559 O O . CYS A 1 72 ? -5.886 -5.501 15.332 1.00 91.81 72 CYS A O 1
ATOM 561 N N . ARG A 1 73 ? -5.541 -6.197 13.210 1.00 85.88 73 ARG A N 1
ATOM 562 C CA . ARG A 1 73 ? -4.287 -5.494 12.951 1.00 85.88 73 ARG A CA 1
ATOM 563 C C . ARG A 1 73 ? -4.399 -4.730 11.631 1.00 85.88 73 ARG A C 1
ATOM 565 O O . ARG A 1 73 ? -5.161 -5.146 10.758 1.00 85.88 73 ARG A O 1
ATOM 572 N N . PRO A 1 74 ? -3.654 -3.623 11.478 1.00 78.12 74 PRO A N 1
ATOM 573 C CA . PRO A 1 74 ? -3.494 -2.987 10.178 1.00 78.12 74 PRO A CA 1
ATOM 574 C C . PRO A 1 74 ? -2.930 -3.990 9.169 1.00 78.12 74 PRO A C 1
ATOM 576 O O . PRO A 1 74 ? -2.123 -4.839 9.546 1.00 78.12 74 PRO A O 1
ATOM 579 N N . ASP A 1 75 ? -3.333 -3.860 7.908 1.00 76.25 75 ASP A N 1
ATOM 580 C CA . ASP A 1 75 ? -2.745 -4.595 6.781 1.00 76.25 75 ASP A CA 1
ATOM 581 C C . ASP A 1 75 ? -2.952 -6.132 6.832 1.00 76.25 75 ASP A C 1
ATOM 583 O O . ASP A 1 75 ? -2.287 -6.880 6.121 1.00 76.25 75 ASP A O 1
ATOM 587 N N . THR A 1 76 ? -3.900 -6.616 7.647 1.00 85.69 76 THR A N 1
ATOM 588 C CA . THR A 1 76 ? -4.333 -8.026 7.703 1.00 85.69 76 THR A CA 1
ATOM 589 C C . THR A 1 76 ? -5.839 -8.140 7.501 1.00 85.69 76 THR A C 1
ATOM 591 O O . THR A 1 76 ? -6.577 -7.251 7.923 1.00 85.69 76 THR A O 1
ATOM 594 N N . VAL A 1 77 ? -6.303 -9.262 6.949 1.00 89.69 77 VAL A N 1
ATOM 595 C CA . VAL A 1 77 ? -7.740 -9.588 6.844 1.00 89.69 77 VAL A CA 1
ATOM 596 C C . VAL A 1 77 ? -8.297 -10.290 8.087 1.00 89.69 77 VAL A C 1
ATOM 598 O O . VAL A 1 77 ? -9.501 -10.511 8.176 1.00 89.69 77 VAL A O 1
ATOM 601 N N . ASP A 1 78 ? -7.438 -10.619 9.056 1.00 93.88 78 ASP A N 1
ATOM 602 C CA . ASP A 1 78 ? -7.832 -11.263 10.307 1.00 93.88 78 ASP A CA 1
ATOM 603 C C . ASP A 1 78 ? -8.782 -10.369 11.117 1.00 93.88 78 ASP A C 1
ATOM 605 O O . ASP A 1 78 ? -8.570 -9.157 11.260 1.00 93.88 78 ASP A O 1
ATOM 609 N N . ILE A 1 79 ? -9.806 -10.985 11.708 1.00 95.38 79 ILE A N 1
ATOM 610 C CA . ILE A 1 79 ? -10.876 -10.289 12.433 1.00 95.38 79 ILE A CA 1
ATOM 611 C C . ILE A 1 79 ? -10.970 -10.747 13.882 1.00 95.38 79 ILE A C 1
ATOM 613 O O . ILE A 1 79 ? -10.619 -11.872 14.244 1.00 95.38 79 ILE A O 1
ATOM 617 N N . CYS A 1 80 ? -11.489 -9.866 14.724 1.00 95.88 80 CYS A N 1
ATOM 618 C CA . CYS A 1 80 ? -11.820 -10.187 16.099 1.00 95.88 80 CYS A CA 1
ATOM 619 C C . CYS A 1 80 ? -13.143 -10.953 16.169 1.00 95.88 80 CYS A C 1
ATOM 621 O O . CYS A 1 80 ? -14.125 -10.550 15.548 1.00 95.88 80 CYS A O 1
ATOM 623 N N . VAL A 1 81 ? -13.157 -12.050 16.927 1.00 96.75 81 VAL A N 1
ATOM 624 C CA . VAL A 1 81 ? -14.342 -12.864 17.220 1.00 96.75 81 VAL A CA 1
ATOM 625 C C . VAL A 1 81 ? -14.305 -13.245 18.693 1.00 96.75 81 VAL A C 1
ATOM 627 O O . VAL A 1 81 ? -13.360 -13.900 19.139 1.00 96.75 81 VAL A O 1
ATOM 630 N N . SER A 1 82 ? -15.319 -12.842 19.457 1.00 95.19 82 SER A N 1
ATOM 631 C CA . SER A 1 82 ? -15.401 -13.095 20.903 1.00 95.19 82 SER A CA 1
ATOM 632 C C . SER A 1 82 ? -14.156 -12.616 21.675 1.00 95.19 82 SER A C 1
ATOM 634 O O . SER A 1 82 ? -13.684 -13.282 22.593 1.00 95.19 82 SER A O 1
ATOM 636 N N . GLY A 1 83 ? -13.591 -11.469 21.280 1.00 94.62 83 GLY A N 1
ATOM 637 C CA . GLY A 1 83 ? -12.402 -10.882 21.915 1.00 94.62 83 GLY A CA 1
ATOM 638 C C . GLY A 1 83 ? -11.063 -11.538 21.549 1.00 94.62 83 GLY A C 1
ATOM 639 O O . GLY 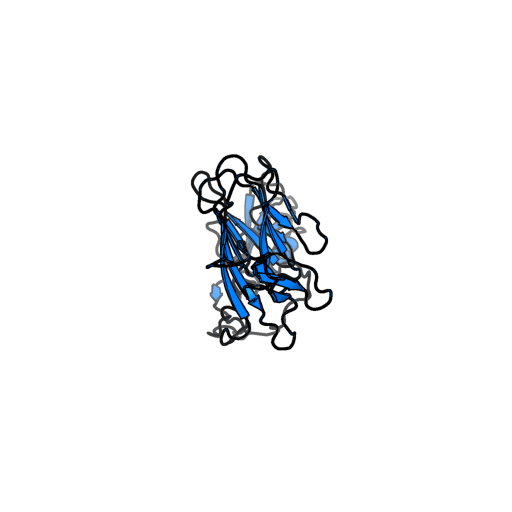A 1 83 ? -10.022 -11.107 22.046 1.00 94.62 83 GLY A O 1
ATOM 640 N N . GLU A 1 84 ? -11.052 -12.530 20.656 1.00 95.56 84 GLU A N 1
ATOM 641 C CA . GLU A 1 84 ? -9.835 -13.164 20.140 1.00 95.56 84 GLU A CA 1
ATOM 642 C C . GLU A 1 84 ? -9.637 -12.870 18.655 1.00 95.56 84 GLU A C 1
ATOM 644 O O . GLU A 1 84 ? -10.594 -12.822 17.886 1.00 95.56 84 GLU A O 1
ATOM 649 N N . CYS A 1 85 ? -8.382 -12.717 18.229 1.00 95.00 85 CYS A N 1
ATOM 650 C CA . CYS A 1 85 ? -8.082 -12.552 16.813 1.00 95.00 85 CYS A CA 1
ATOM 651 C C . CYS A 1 85 ? -8.123 -13.906 16.101 1.00 95.00 85 CYS A C 1
ATOM 653 O O . CYS A 1 85 ? -7.427 -14.840 16.512 1.00 95.00 85 CYS A O 1
ATOM 655 N N . LYS A 1 86 ? -8.934 -14.016 15.048 1.00 96.12 86 LYS A N 1
ATOM 656 C CA . LYS A 1 86 ? -9.107 -15.237 14.259 1.00 96.12 86 LYS A CA 1
ATOM 657 C C . LYS A 1 86 ? -8.671 -15.017 12.815 1.00 96.12 86 LYS A C 1
ATOM 659 O O . LYS A 1 86 ? -8.881 -13.945 12.251 1.00 96.12 86 LYS A O 1
ATOM 664 N N . HIS A 1 87 ? -8.096 -16.069 12.238 1.00 94.75 87 HIS A N 1
ATOM 665 C CA . HIS A 1 87 ? -7.626 -16.056 10.861 1.00 94.75 87 HIS A CA 1
ATOM 666 C C . HIS A 1 87 ? -8.784 -16.039 9.861 1.00 94.75 87 HIS A C 1
ATOM 668 O O . HIS A 1 87 ? -9.774 -16.757 10.037 1.00 94.75 87 HIS A O 1
ATOM 674 N N . VAL A 1 88 ? -8.634 -15.242 8.809 1.00 94.69 88 VAL A N 1
ATOM 675 C CA . VAL A 1 88 ? -9.567 -15.148 7.683 1.00 94.69 88 VAL A CA 1
ATOM 676 C C . VAL A 1 88 ? -8.768 -15.268 6.388 1.00 94.69 88 VAL A C 1
ATOM 678 O O . VAL A 1 88 ? -7.692 -14.681 6.274 1.00 94.69 88 VAL A O 1
ATOM 681 N N . GLY A 1 89 ? -9.292 -16.013 5.417 1.00 94.25 89 GLY A N 1
ATOM 682 C CA . GLY A 1 89 ? -8.698 -16.084 4.084 1.00 94.25 89 GLY A CA 1
ATOM 683 C C . GLY A 1 89 ? -8.872 -14.778 3.304 1.00 94.25 89 GLY A C 1
ATOM 684 O O . GLY A 1 89 ? -9.641 -13.888 3.681 1.00 94.25 89 GLY A O 1
ATOM 685 N N . CYS A 1 90 ? -8.187 -14.651 2.168 1.00 92.75 90 CYS A N 1
ATOM 686 C CA . CYS A 1 90 ? -8.363 -13.496 1.272 1.00 92.75 90 CYS A CA 1
ATOM 687 C C . CYS A 1 90 ? -9.793 -13.374 0.708 1.00 92.75 90 CYS A C 1
ATOM 689 O O . CYS A 1 90 ? -10.204 -12.298 0.282 1.00 92.75 90 CYS A O 1
ATOM 691 N N . ASP A 1 91 ? -10.560 -14.464 0.755 1.00 93.06 91 ASP A N 1
ATOM 692 C CA . ASP A 1 91 ? -11.971 -14.586 0.380 1.00 93.06 91 ASP A CA 1
ATOM 693 C C . ASP A 1 91 ? -12.932 -14.054 1.461 1.00 93.06 91 ASP A C 1
ATOM 695 O O . ASP A 1 91 ? -14.149 -14.156 1.317 1.00 93.06 91 ASP A O 1
ATOM 699 N N . ARG A 1 92 ? -12.394 -13.494 2.556 1.00 92.44 92 ARG A N 1
ATOM 700 C CA . ARG A 1 92 ? -13.130 -12.993 3.730 1.00 92.44 92 ARG A CA 1
ATOM 701 C C . ARG A 1 92 ? -13.882 -14.085 4.507 1.00 92.44 92 ARG A C 1
ATOM 703 O O . ARG A 1 92 ? -14.761 -13.793 5.329 1.00 92.44 92 ARG A O 1
ATOM 710 N N . VAL A 1 93 ? -13.504 -15.352 4.322 1.00 93.50 93 VAL A N 1
ATOM 711 C CA . VAL A 1 93 ? -14.098 -16.490 5.033 1.00 93.50 93 VAL A CA 1
ATOM 712 C C . VAL A 1 93 ? -13.256 -16.871 6.255 1.00 93.50 93 VAL A C 1
ATOM 714 O O . VAL A 1 93 ? -12.052 -17.115 6.176 1.00 93.50 93 VAL A O 1
ATOM 717 N N . LEU A 1 94 ? -13.908 -16.921 7.419 1.00 93.62 94 LEU A N 1
ATOM 718 C CA . LEU A 1 94 ? -13.292 -17.293 8.691 1.00 93.62 94 LEU A CA 1
ATOM 719 C C . LEU A 1 94 ? -12.716 -18.715 8.623 1.00 93.62 94 LEU A C 1
ATOM 721 O O . LEU A 1 94 ? -13.456 -19.670 8.388 1.00 93.62 94 LEU A O 1
ATOM 725 N N . GLY A 1 95 ? -11.414 -18.852 8.883 1.00 92.00 95 GLY A N 1
ATOM 726 C CA . GLY A 1 95 ? -10.699 -20.129 8.830 1.00 92.00 95 GLY A CA 1
ATOM 727 C C . GLY A 1 95 ? -10.428 -20.661 7.420 1.00 92.00 95 GLY A C 1
ATOM 728 O O . GLY A 1 95 ? -10.033 -21.815 7.294 1.00 92.00 95 GLY A O 1
ATOM 729 N N . SER A 1 96 ? -10.654 -19.859 6.377 1.00 94.88 96 SER A N 1
ATOM 730 C CA . SER A 1 96 ? -10.229 -20.192 5.018 1.00 94.88 96 SER A CA 1
ATOM 731 C C . SER A 1 96 ? -8.717 -20.037 4.882 1.00 94.88 96 SER A C 1
ATOM 733 O O . SER A 1 96 ? -8.154 -19.036 5.316 1.00 94.88 96 SER A O 1
ATOM 735 N N . ASP A 1 97 ? -8.071 -21.019 4.256 1.00 93.75 97 ASP A N 1
ATOM 736 C CA . ASP A 1 97 ? -6.629 -21.005 3.986 1.00 93.75 97 ASP A CA 1
ATOM 737 C C . ASP A 1 97 ? -6.286 -20.359 2.629 1.00 93.75 97 ASP A C 1
ATOM 739 O O . ASP A 1 97 ? -5.125 -20.363 2.209 1.00 93.75 97 ASP A O 1
ATOM 743 N N . LEU A 1 98 ? -7.282 -19.809 1.920 1.00 95.12 98 LEU A N 1
ATOM 744 C CA . LEU A 1 98 ? -7.076 -19.089 0.664 1.00 95.12 98 LEU A CA 1
ATOM 745 C C . LEU A 1 98 ? -6.225 -17.835 0.892 1.00 95.12 98 LEU A C 1
ATOM 747 O O . LEU A 1 98 ? -6.485 -17.023 1.783 1.00 95.12 98 LEU A O 1
ATOM 751 N N . ARG A 1 99 ? -5.209 -17.661 0.046 1.00 93.81 99 ARG A N 1
ATOM 752 C CA . ARG A 1 99 ? -4.270 -16.535 0.094 1.00 93.81 99 ARG A CA 1
ATOM 753 C C . ARG A 1 99 ? -4.247 -15.795 -1.230 1.00 93.81 99 ARG A C 1
ATOM 755 O O . ARG A 1 99 ? -4.547 -16.359 -2.280 1.00 93.81 99 ARG A O 1
ATOM 762 N N . GLU A 1 100 ? -3.889 -14.522 -1.150 1.00 94.81 100 GLU A N 1
ATOM 763 C CA . GLU A 1 100 ? -3.522 -13.746 -2.325 1.00 94.81 100 GLU A CA 1
ATOM 764 C C . GLU A 1 100 ? -2.274 -14.358 -2.979 1.00 94.81 100 GLU A C 1
ATOM 766 O O . GLU A 1 100 ? -1.339 -14.783 -2.292 1.00 94.81 100 GLU A O 1
ATOM 771 N N . ASP A 1 101 ? -2.266 -14.404 -4.308 1.00 95.69 101 ASP A N 1
ATOM 772 C CA . ASP A 1 101 ? -1.069 -14.703 -5.087 1.00 95.69 101 ASP A CA 1
ATOM 773 C C . ASP A 1 101 ? -0.147 -13.471 -5.194 1.00 95.69 101 ASP A C 1
ATOM 775 O O . ASP A 1 101 ? -0.417 -12.403 -4.637 1.00 95.69 101 ASP A O 1
ATOM 779 N N . LYS A 1 102 ? 0.951 -13.583 -5.956 1.00 95.50 102 LYS A N 1
ATOM 780 C CA . LYS A 1 102 ? 1.869 -12.450 -6.189 1.00 95.50 102 LYS A CA 1
ATOM 781 C C . LYS A 1 102 ? 1.206 -11.254 -6.897 1.00 95.50 102 LYS A C 1
ATOM 783 O O . LYS A 1 102 ? 1.780 -10.173 -6.921 1.00 95.50 102 LYS A O 1
ATOM 788 N N . CYS A 1 103 ? 0.037 -11.434 -7.499 1.00 95.69 103 CYS A N 1
ATOM 789 C CA . CYS A 1 103 ? -0.717 -10.407 -8.208 1.00 95.69 103 CYS A CA 1
ATOM 790 C C . CYS A 1 103 ? -1.823 -9.795 -7.340 1.00 95.69 103 CYS A C 1
ATOM 792 O O . CYS A 1 103 ? -2.613 -8.999 -7.843 1.00 95.69 103 CYS A O 1
ATOM 794 N N . ARG A 1 104 ? -1.880 -10.154 -6.048 1.00 93.94 104 ARG A N 1
ATOM 795 C CA . ARG A 1 104 ? -2.971 -9.822 -5.123 1.00 93.94 104 ARG A CA 1
ATOM 796 C C . ARG A 1 104 ? -4.338 -10.356 -5.560 1.00 93.94 104 ARG A C 1
ATOM 798 O O . ARG A 1 104 ? -5.372 -9.820 -5.170 1.00 93.94 104 ARG A O 1
ATOM 805 N N . VAL A 1 105 ? -4.357 -11.435 -6.342 1.00 94.81 105 VAL A N 1
ATOM 806 C CA . VAL A 1 105 ? -5.580 -12.153 -6.709 1.00 94.81 105 VAL A CA 1
ATOM 807 C C . VAL A 1 105 ? -5.809 -13.268 -5.695 1.00 94.81 105 VAL A C 1
ATOM 809 O O . VAL A 1 105 ? -4.954 -14.131 -5.489 1.00 94.81 105 VAL A O 1
ATOM 812 N N . CYS A 1 106 ? -6.965 -13.253 -5.035 1.00 94.88 106 CYS A N 1
ATOM 813 C CA . CYS A 1 106 ? -7.313 -14.271 -4.051 1.00 94.88 106 CYS A CA 1
ATOM 814 C C . CYS A 1 106 ? -7.482 -15.647 -4.710 1.00 94.88 106 CYS A C 1
ATOM 816 O O . CYS A 1 106 ? -8.304 -15.799 -5.612 1.00 94.88 106 CYS A O 1
ATOM 818 N N . GLY A 1 107 ? -6.697 -16.641 -4.278 1.00 95.62 107 GLY A N 1
ATOM 819 C CA . GLY A 1 107 ? -6.680 -17.968 -4.905 1.00 95.62 107 GLY A CA 1
ATOM 820 C C . GLY A 1 107 ? -6.129 -17.978 -6.336 1.00 95.62 107 GLY A C 1
ATOM 821 O O . GLY A 1 107 ? -6.366 -18.938 -7.066 1.00 95.62 107 GLY A O 1
ATOM 822 N N . GLY A 1 108 ? -5.434 -16.913 -6.745 1.00 95.38 108 GLY A N 1
ATOM 823 C CA . GLY A 1 108 ? -4.810 -16.820 -8.058 1.00 95.38 108 GLY A CA 1
ATOM 824 C C . GLY A 1 108 ? -3.593 -17.737 -8.210 1.00 95.38 108 GLY A C 1
ATOM 825 O O . GLY A 1 108 ? -3.042 -18.263 -7.242 1.00 95.38 108 GLY A O 1
ATOM 826 N N . ASP A 1 109 ? -3.168 -17.930 -9.455 1.00 95.44 109 ASP A N 1
ATOM 827 C CA . ASP A 1 109 ? -2.017 -18.758 -9.831 1.00 95.44 109 ASP A CA 1
ATOM 828 C C . ASP A 1 109 ? -0.745 -17.932 -10.109 1.00 95.44 109 ASP A C 1
ATOM 830 O O . ASP A 1 109 ? 0.295 -18.480 -10.477 1.00 95.44 109 ASP A O 1
ATOM 834 N N . GLY A 1 110 ? -0.808 -16.607 -9.943 1.00 94.62 110 GLY A N 1
ATOM 835 C CA . GLY A 1 110 ? 0.277 -15.680 -10.242 1.00 94.62 110 GLY A CA 1
ATOM 836 C C . GLY A 1 110 ? 0.442 -15.351 -11.728 1.00 94.62 110 GLY A C 1
ATOM 837 O O . GLY A 1 110 ? 1.433 -14.719 -12.090 1.00 94.62 110 GLY A O 1
ATOM 838 N N . SER A 1 111 ? -0.480 -15.753 -12.605 1.00 92.38 111 SER A N 1
ATOM 839 C CA . SER A 1 111 ? -0.367 -15.524 -14.054 1.00 92.38 111 SER A CA 1
ATOM 840 C C . SER A 1 111 ? -0.960 -14.192 -14.535 1.00 92.38 111 SER A C 1
ATOM 842 O O . SER A 1 111 ? -0.830 -13.850 -15.712 1.00 92.38 111 SER A O 1
ATOM 844 N N . ALA A 1 112 ? -1.613 -13.427 -13.656 1.00 91.62 112 ALA A N 1
ATOM 845 C CA . ALA A 1 112 ? -2.232 -12.140 -13.991 1.00 91.62 112 ALA A CA 1
ATOM 846 C C . ALA A 1 112 ? -1.231 -10.968 -14.062 1.00 91.62 112 ALA A C 1
ATOM 848 O O . ALA A 1 112 ? -1.569 -9.888 -14.546 1.00 91.62 112 ALA A O 1
ATOM 849 N N . CYS A 1 113 ? -0.007 -11.169 -13.574 1.00 94.25 113 CYS A N 1
ATOM 850 C CA . CYS A 1 113 ? 1.016 -10.140 -13.458 1.00 94.25 113 CYS A CA 1
ATOM 851 C C . CYS A 1 113 ? 2.428 -10.706 -13.656 1.00 94.25 113 CYS A C 1
ATOM 853 O O . CYS A 1 113 ? 2.713 -11.882 -13.391 1.00 94.25 113 CYS A O 1
ATOM 855 N N . GLU A 1 114 ? 3.346 -9.834 -14.048 1.00 93.38 114 GLU A N 1
ATOM 856 C CA . GLU A 1 114 ? 4.774 -10.117 -14.155 1.00 93.38 114 GLU A CA 1
ATOM 857 C C . GLU A 1 114 ? 5.571 -9.323 -13.126 1.00 93.38 114 GLU A C 1
ATOM 859 O O . GLU A 1 114 ? 5.144 -8.263 -12.680 1.00 93.38 114 GLU A O 1
ATOM 864 N N . THR A 1 115 ? 6.712 -9.862 -12.699 1.00 93.88 115 THR A N 1
ATOM 865 C CA . THR A 1 115 ? 7.578 -9.195 -11.723 1.00 93.88 115 THR A CA 1
ATOM 866 C C . THR A 1 115 ? 8.642 -8.410 -12.468 1.00 93.88 115 THR A C 1
ATOM 868 O O . THR A 1 115 ? 9.438 -9.004 -13.188 1.00 93.88 115 THR A O 1
ATOM 871 N N . ILE A 1 116 ? 8.674 -7.099 -12.249 1.00 90.06 116 ILE A N 1
ATOM 872 C CA . ILE A 1 116 ? 9.675 -6.189 -12.795 1.00 90.06 116 ILE A CA 1
ATOM 873 C C . ILE A 1 116 ? 10.584 -5.766 -11.645 1.00 90.06 116 ILE A C 1
ATOM 875 O O . ILE A 1 116 ? 10.119 -5.257 -10.623 1.00 90.06 116 ILE A O 1
ATOM 879 N N . GLU A 1 117 ? 11.885 -5.995 -11.789 1.00 92.62 117 GLU A N 1
ATOM 880 C CA . GLU A 1 117 ? 12.886 -5.606 -10.800 1.00 92.62 117 GLU A CA 1
ATOM 881 C C . GLU A 1 117 ? 14.183 -5.159 -11.464 1.00 92.62 117 GLU A C 1
ATOM 883 O O . GLU A 1 117 ? 14.535 -5.609 -12.553 1.00 92.62 117 GLU A O 1
ATOM 888 N N . GLY A 1 118 ? 14.905 -4.269 -10.793 1.00 86.62 118 GLY A N 1
ATOM 889 C CA . GLY A 1 118 ? 16.138 -3.724 -11.332 1.00 86.62 118 GLY A CA 1
ATOM 890 C C . GLY A 1 118 ? 16.914 -2.897 -10.324 1.00 86.62 118 GLY A C 1
ATOM 891 O O . GLY A 1 118 ? 16.477 -2.651 -9.194 1.00 86.62 118 GLY A O 1
ATOM 892 N N . VAL A 1 119 ? 18.104 -2.492 -10.756 1.00 87.56 119 VAL A N 1
ATOM 893 C CA . VAL A 1 119 ? 18.966 -1.566 -10.029 1.00 87.56 119 VAL A CA 1
ATOM 894 C C . VAL A 1 119 ? 19.272 -0.391 -10.940 1.00 87.56 119 VAL A C 1
ATOM 896 O O . VAL A 1 119 ? 19.734 -0.576 -12.064 1.00 87.56 119 VAL A O 1
ATOM 899 N N . PHE A 1 120 ? 19.006 0.807 -10.445 1.00 84.06 120 PHE A N 1
ATOM 900 C CA . PHE A 1 120 ? 19.375 2.052 -11.089 1.00 84.06 120 PHE A CA 1
ATOM 901 C C . PHE A 1 120 ? 20.659 2.589 -10.470 1.00 84.06 120 PHE A C 1
ATOM 903 O O . PHE A 1 120 ? 20.756 2.714 -9.248 1.00 84.06 120 PHE A O 1
ATOM 910 N N . SER A 1 121 ? 21.610 2.924 -11.337 1.00 81.44 121 SER A N 1
ATOM 911 C CA . SER A 1 121 ? 22.860 3.590 -10.991 1.00 81.44 121 SER A CA 1
ATOM 912 C C . SER A 1 121 ? 23.123 4.666 -12.049 1.00 81.44 121 SER A C 1
ATOM 914 O O . SER A 1 121 ? 23.259 4.311 -13.224 1.00 81.44 121 SER A O 1
ATOM 916 N N . PRO A 1 122 ? 23.197 5.957 -11.684 1.00 72.25 122 PRO A N 1
ATOM 917 C CA . PRO A 1 122 ? 23.455 7.020 -12.638 1.00 72.25 122 PRO A CA 1
ATOM 918 C C . PRO A 1 122 ? 24.882 6.896 -13.182 1.00 72.25 122 PRO A C 1
ATOM 920 O O . PRO A 1 122 ? 25.816 6.535 -12.462 1.00 72.25 122 PRO A O 1
ATOM 923 N N . ALA A 1 123 ? 25.059 7.197 -14.469 1.00 68.88 123 ALA A N 1
ATOM 924 C CA . ALA A 1 123 ? 26.370 7.157 -15.125 1.00 68.88 123 ALA A CA 1
ATOM 925 C C . ALA A 1 123 ? 27.253 8.366 -14.755 1.00 68.88 123 ALA A C 1
ATOM 927 O O . ALA A 1 123 ? 28.479 8.291 -14.811 1.00 68.88 123 ALA A O 1
ATOM 928 N N . SER A 1 124 ? 26.631 9.480 -14.371 1.00 66.12 124 SER A N 1
ATOM 929 C CA . SER A 1 124 ? 27.280 10.709 -13.914 1.00 66.12 124 SER A CA 1
ATOM 930 C C . SER A 1 124 ? 26.308 11.498 -13.035 1.00 66.12 124 SER A C 1
ATOM 932 O O . SER A 1 124 ? 25.109 11.375 -13.263 1.00 66.12 124 SER A O 1
ATOM 934 N N . PRO A 1 125 ? 26.770 12.344 -12.098 1.00 65.81 125 PRO A N 1
ATOM 935 C CA . PRO A 1 125 ? 25.878 13.215 -11.336 1.00 65.81 125 PRO A CA 1
ATOM 936 C C . PRO A 1 125 ? 25.172 14.201 -12.281 1.00 65.81 125 PRO A C 1
ATOM 938 O O . PRO A 1 125 ? 25.812 15.126 -12.788 1.00 65.81 125 PRO A O 1
ATOM 941 N N . ALA A 1 126 ? 23.881 14.006 -12.563 1.00 62.41 126 ALA A N 1
ATOM 942 C CA . ALA A 1 126 ? 23.105 14.991 -13.308 1.00 62.41 126 ALA A CA 1
ATOM 943 C C . ALA A 1 126 ? 22.635 16.127 -12.391 1.00 62.41 126 ALA A C 1
ATOM 945 O O . ALA A 1 126 ? 22.371 15.947 -11.202 1.00 62.41 126 ALA A O 1
ATOM 946 N N . ALA A 1 127 ? 22.504 17.324 -12.962 1.00 64.88 127 ALA A N 1
ATOM 947 C CA . ALA A 1 127 ? 21.871 18.444 -12.283 1.00 64.88 127 ALA A CA 1
ATOM 948 C C . ALA A 1 127 ? 20.344 18.289 -12.367 1.00 64.88 127 ALA A C 1
ATOM 950 O O . ALA A 1 127 ? 19.735 18.711 -13.347 1.00 64.88 127 ALA A O 1
ATOM 951 N N . GLY A 1 128 ? 19.727 17.690 -11.345 1.00 75.31 128 GLY A N 1
ATOM 952 C CA . GLY A 1 128 ? 18.269 17.596 -11.224 1.00 75.31 128 GLY A CA 1
ATOM 953 C C . GLY A 1 128 ? 17.757 16.188 -10.931 1.00 75.31 128 GLY A C 1
ATOM 954 O O . GLY A 1 128 ? 18.521 15.294 -10.578 1.00 75.31 128 GLY A O 1
ATOM 955 N N . TYR A 1 129 ? 16.437 16.024 -11.034 1.00 78.12 129 TYR A N 1
ATOM 956 C CA . TYR A 1 129 ? 15.789 14.722 -10.901 1.00 78.12 129 TYR A CA 1
ATOM 957 C C . TYR A 1 129 ? 16.031 13.878 -12.154 1.00 78.12 129 TYR A C 1
ATOM 959 O O . TYR A 1 129 ? 15.777 14.330 -13.269 1.00 78.12 129 TYR A O 1
ATOM 967 N N . GLU A 1 130 ? 16.477 12.645 -11.952 1.00 80.62 130 GLU A N 1
ATOM 968 C CA . GLU A 1 130 ? 16.575 11.619 -12.985 1.00 80.62 130 GLU A CA 1
ATOM 969 C C . GLU A 1 130 ? 15.415 10.629 -12.851 1.00 80.62 130 GLU A C 1
ATOM 971 O O . GLU A 1 130 ? 15.065 10.215 -11.743 1.00 80.62 130 GLU A O 1
ATOM 976 N N . GLU A 1 131 ? 14.815 10.245 -13.978 1.00 82.12 131 GLU A N 1
ATOM 977 C CA . GLU A 1 131 ? 13.763 9.230 -14.025 1.00 82.12 131 GLU A CA 1
ATOM 978 C C . GLU A 1 131 ? 14.372 7.826 -13.920 1.00 82.12 131 GLU A C 1
ATOM 980 O O . GLU A 1 131 ? 15.261 7.451 -14.684 1.00 82.12 131 GLU A O 1
ATOM 985 N N . VAL A 1 132 ? 13.881 7.044 -12.960 1.00 84.56 132 VAL A N 1
ATOM 986 C CA . VAL A 1 132 ? 14.409 5.724 -12.602 1.00 84.56 132 VAL A CA 1
ATOM 987 C C . VAL A 1 132 ? 13.614 4.616 -13.284 1.00 84.56 132 VAL A C 1
ATOM 989 O O . VAL A 1 132 ? 14.177 3.782 -13.992 1.00 84.56 132 VAL A O 1
ATOM 992 N N . VAL A 1 133 ? 12.303 4.578 -13.037 1.00 83.94 133 VAL A N 1
ATOM 993 C CA . VAL A 1 133 ? 11.408 3.545 -13.566 1.00 83.94 133 VAL A CA 1
ATOM 994 C C . VAL A 1 133 ? 9.967 4.039 -13.596 1.00 83.94 133 VAL A C 1
ATOM 996 O O . VAL A 1 133 ? 9.522 4.762 -12.700 1.00 83.94 133 VAL A O 1
ATOM 999 N N . TRP A 1 134 ? 9.231 3.608 -14.616 1.00 85.50 134 TRP A N 1
ATOM 1000 C CA . TRP A 1 134 ? 7.790 3.788 -14.725 1.00 85.50 134 TRP A CA 1
ATOM 1001 C C . TRP A 1 134 ? 7.042 2.580 -14.143 1.00 85.50 134 TRP A C 1
ATOM 1003 O O . TRP A 1 134 ? 7.313 1.435 -14.505 1.00 85.50 134 TRP A O 1
ATOM 1013 N N . ILE A 1 135 ? 6.087 2.836 -13.249 1.00 87.94 135 ILE A N 1
ATOM 1014 C CA . ILE A 1 135 ? 5.247 1.830 -12.595 1.00 87.94 135 ILE A CA 1
ATOM 1015 C C . ILE A 1 135 ? 3.811 1.963 -13.142 1.00 87.94 135 ILE A C 1
ATOM 1017 O O . ILE A 1 135 ? 3.146 2.967 -12.858 1.00 87.94 135 ILE A O 1
ATOM 1021 N N . PRO A 1 136 ? 3.302 0.977 -13.906 1.00 90.94 136 PRO A N 1
ATOM 1022 C CA . PRO A 1 136 ? 1.968 1.032 -14.495 1.00 90.94 136 PRO A CA 1
ATOM 1023 C C . PRO A 1 136 ? 0.861 1.033 -13.445 1.00 90.94 136 PRO A C 1
ATOM 1025 O O . PRO A 1 136 ? 0.933 0.302 -12.452 1.00 90.94 136 PRO A O 1
ATOM 1028 N N . LYS A 1 137 ? -0.235 1.744 -13.732 1.00 90.00 137 LYS A N 1
ATOM 1029 C CA . LYS A 1 137 ? -1.525 1.551 -13.054 1.00 90.00 137 LYS A CA 1
ATOM 1030 C C . LYS A 1 137 ? -1.849 0.056 -12.896 1.00 90.00 137 LYS A C 1
ATOM 1032 O O . LYS A 1 137 ? -1.714 -0.723 -13.833 1.00 90.00 137 LYS A O 1
ATOM 1037 N N . GLY A 1 138 ? -2.327 -0.325 -11.716 1.00 92.44 138 GLY A N 1
ATOM 1038 C CA . GLY A 1 138 ? -2.660 -1.700 -11.345 1.00 92.44 138 GLY A CA 1
ATOM 1039 C C . GLY A 1 138 ? -1.498 -2.482 -10.733 1.00 92.44 138 GLY A C 1
ATOM 1040 O O . GLY A 1 138 ? -1.725 -3.583 -10.242 1.00 92.44 138 GLY A O 1
ATOM 1041 N N . SER A 1 139 ? -0.282 -1.925 -10.709 1.00 94.62 139 SER A N 1
ATOM 1042 C CA . SER A 1 139 ? 0.868 -2.594 -10.096 1.00 94.62 139 SER A CA 1
ATOM 1043 C C . SER A 1 139 ? 0.700 -2.790 -8.589 1.00 94.62 139 SER A C 1
ATOM 1045 O O . SER A 1 139 ? 0.168 -1.923 -7.887 1.00 94.62 139 SER A O 1
ATOM 1047 N N . VAL A 1 140 ? 1.197 -3.925 -8.098 1.00 96.69 140 VAL A N 1
ATOM 1048 C CA . VAL A 1 140 ? 1.135 -4.365 -6.696 1.00 96.69 140 VAL A CA 1
ATOM 1049 C C . VAL A 1 140 ? 2.526 -4.716 -6.166 1.00 96.69 140 VAL A C 1
ATOM 1051 O O . VAL 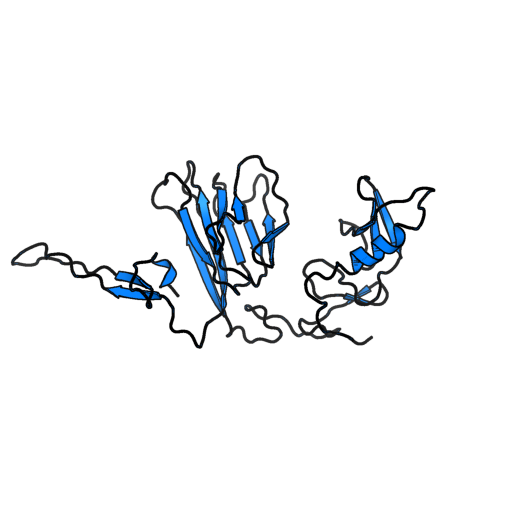A 1 140 ? 3.471 -4.873 -6.940 1.00 96.69 140 VAL A O 1
ATOM 1054 N N . HIS A 1 141 ? 2.656 -4.848 -4.843 1.00 96.62 141 HIS A N 1
ATOM 1055 C CA . HIS A 1 141 ? 3.920 -5.164 -4.155 1.00 96.62 141 HIS A CA 1
ATOM 1056 C C . HIS A 1 141 ? 5.096 -4.275 -4.595 1.00 96.62 141 HIS A C 1
ATOM 1058 O O . HIS A 1 141 ? 6.175 -4.765 -4.927 1.00 96.62 141 HIS A O 1
ATOM 1064 N N . ILE A 1 142 ? 4.866 -2.964 -4.612 1.00 96.69 142 ILE A N 1
ATOM 1065 C CA . ILE A 1 142 ? 5.855 -1.957 -4.984 1.00 96.69 142 ILE A CA 1
ATOM 1066 C C . ILE A 1 142 ? 6.853 -1.800 -3.840 1.00 96.69 142 ILE A C 1
ATOM 1068 O O . ILE A 1 142 ? 6.467 -1.547 -2.699 1.00 96.69 142 ILE A O 1
ATOM 1072 N N . PHE A 1 143 ? 8.133 -1.929 -4.157 1.00 95.19 143 PHE A N 1
ATOM 1073 C CA . PHE A 1 143 ? 9.247 -1.788 -3.234 1.00 95.19 143 PHE A CA 1
ATOM 1074 C C . PHE A 1 143 ? 10.359 -0.991 -3.911 1.00 95.19 143 PHE A C 1
ATOM 1076 O O . PHE A 1 143 ? 10.862 -1.395 -4.960 1.00 95.19 143 PHE A O 1
ATOM 1083 N N . ILE A 1 144 ? 10.738 0.136 -3.315 1.00 92.25 144 ILE A N 1
ATOM 1084 C CA . ILE A 1 144 ? 11.827 1.001 -3.774 1.00 92.25 144 ILE A CA 1
ATOM 1085 C C . ILE A 1 144 ? 12.751 1.230 -2.585 1.00 92.25 144 ILE A C 1
ATOM 1087 O O . ILE A 1 144 ? 12.273 1.568 -1.504 1.00 92.25 144 ILE A O 1
ATOM 1091 N N . GLN A 1 145 ? 14.053 1.035 -2.758 1.00 89.00 145 GLN A N 1
ATOM 1092 C CA . GLN A 1 145 ? 15.012 1.132 -1.665 1.00 89.00 145 GLN A CA 1
ATOM 1093 C C . GLN A 1 145 ? 16.350 1.699 -2.135 1.00 89.00 145 GLN A C 1
ATOM 1095 O O . GLN A 1 145 ? 16.894 1.249 -3.146 1.00 89.00 145 GLN A O 1
ATOM 1100 N N . ASP A 1 146 ? 16.919 2.614 -1.354 1.00 85.56 146 ASP A N 1
ATOM 1101 C CA . ASP A 1 146 ? 18.313 3.024 -1.517 1.00 85.56 146 ASP A CA 1
ATOM 1102 C C . ASP A 1 146 ? 19.264 1.867 -1.160 1.00 85.56 146 ASP A C 1
ATOM 1104 O O . ASP A 1 146 ? 19.118 1.173 -0.153 1.00 85.56 146 ASP A O 1
ATOM 1108 N N . LEU A 1 147 ? 20.274 1.637 -1.990 1.00 82.50 147 LEU A N 1
ATOM 1109 C CA . LEU A 1 147 ? 21.307 0.621 -1.771 1.00 82.50 147 LEU A CA 1
ATOM 1110 C C . LEU A 1 147 ? 22.517 1.172 -1.019 1.00 82.50 147 LEU A C 1
ATOM 1112 O O . LEU A 1 147 ? 23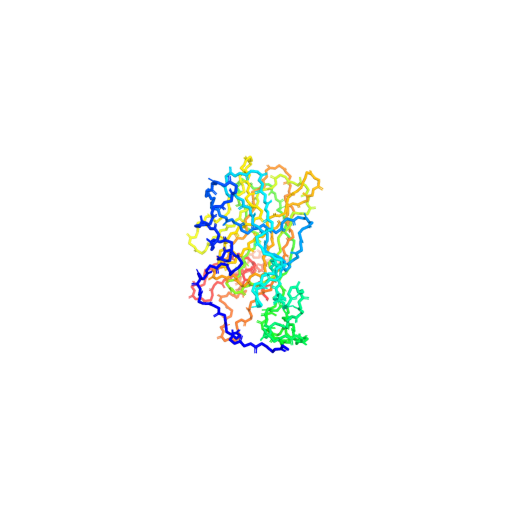.272 0.413 -0.416 1.00 82.50 147 LEU A O 1
ATOM 1116 N N . ASN A 1 148 ? 22.711 2.484 -1.054 1.00 76.75 148 ASN A N 1
ATOM 1117 C CA . ASN A 1 148 ? 23.737 3.189 -0.307 1.00 76.75 148 ASN A CA 1
ATOM 1118 C C . ASN A 1 148 ? 23.080 4.177 0.660 1.00 76.75 148 ASN A C 1
ATOM 1120 O O . ASN A 1 148 ? 21.958 4.618 0.447 1.00 76.75 148 ASN A O 1
ATOM 1124 N N . LEU A 1 149 ? 23.796 4.569 1.714 1.00 70.06 149 LEU A N 1
ATOM 1125 C CA . LEU A 1 149 ? 23.390 5.673 2.598 1.00 70.06 149 LEU A CA 1
ATOM 1126 C C . LEU A 1 149 ? 23.534 7.038 1.889 1.00 70.06 149 LEU A C 1
ATOM 1128 O O . LEU A 1 149 ? 23.918 8.031 2.507 1.00 70.06 149 LEU A O 1
ATOM 1132 N N . SER A 1 150 ? 23.333 7.075 0.568 1.00 62.22 150 SER A N 1
ATOM 1133 C CA . SER A 1 150 ? 23.493 8.293 -0.208 1.00 62.22 150 SER A CA 1
ATOM 1134 C C . SER A 1 150 ? 22.413 9.303 0.174 1.00 62.22 150 SER A C 1
ATOM 1136 O O . SER A 1 150 ? 21.318 8.963 0.609 1.00 62.22 150 SER A O 1
ATOM 1138 N N . LEU A 1 151 ? 22.748 10.586 0.046 1.00 63.16 151 LEU A N 1
ATOM 1139 C CA . LEU A 1 151 ? 21.842 11.706 0.314 1.00 63.16 151 LEU A CA 1
ATOM 1140 C C . LEU A 1 151 ? 20.896 11.965 -0.876 1.00 63.16 151 LEU A C 1
ATOM 1142 O O . LEU A 1 151 ? 20.616 13.137 -1.180 1.00 63.16 151 LEU A O 1
ATOM 1146 N N . SER A 1 152 ? 20.484 10.901 -1.577 1.00 67.12 152 SER A N 1
ATOM 1147 C CA . SER A 1 152 ? 19.499 10.946 -2.654 1.00 67.12 152 SER A CA 1
ATOM 1148 C C . SER A 1 152 ? 18.124 11.274 -2.097 1.00 67.12 152 SER A C 1
ATOM 1150 O O . SER A 1 152 ? 17.767 10.886 -0.989 1.00 67.12 152 SER A O 1
ATOM 1152 N N . HIS A 1 153 ? 17.348 12.020 -2.877 1.00 76.44 153 HIS A N 1
ATOM 1153 C CA . HIS A 1 153 ? 15.948 12.269 -2.560 1.00 76.44 153 HIS A CA 1
ATOM 1154 C C . HIS A 1 153 ? 15.065 11.548 -3.556 1.00 76.44 153 HIS A C 1
ATOM 1156 O O . HIS A 1 153 ? 15.100 11.851 -4.751 1.00 76.44 153 HIS A O 1
ATOM 1162 N N . LEU A 1 154 ? 14.278 10.605 -3.046 1.00 82.44 154 LEU A N 1
ATOM 1163 C CA . LEU A 1 154 ? 13.223 9.949 -3.801 1.00 82.44 154 LEU A CA 1
ATOM 1164 C C . LEU A 1 154 ? 12.073 10.922 -4.052 1.00 82.44 154 LEU A C 1
ATOM 1166 O O . LEU A 1 154 ? 11.579 11.578 -3.132 1.00 82.44 154 LEU A O 1
ATOM 1170 N N . ALA A 1 155 ? 11.619 10.963 -5.296 1.00 85.19 155 ALA A N 1
ATOM 1171 C CA . ALA A 1 155 ? 10.389 11.621 -5.684 1.00 85.19 155 ALA A CA 1
ATOM 1172 C C . ALA A 1 155 ? 9.498 10.668 -6.479 1.00 85.19 155 ALA A C 1
ATOM 1174 O O . ALA A 1 155 ? 9.970 9.790 -7.200 1.00 85.19 155 ALA A O 1
ATOM 1175 N N . LEU A 1 156 ? 8.190 10.860 -6.342 1.00 87.50 156 LEU A N 1
ATOM 1176 C CA . LEU A 1 156 ? 7.190 10.169 -7.148 1.00 87.50 156 LEU A CA 1
ATOM 1177 C C . LEU A 1 156 ? 6.414 11.200 -7.947 1.00 87.50 156 LEU A C 1
ATOM 1179 O O . LEU A 1 156 ? 5.914 12.174 -7.383 1.00 87.50 156 LEU A O 1
ATOM 1183 N N . LYS A 1 157 ? 6.281 10.957 -9.244 1.00 84.25 157 LYS A N 1
ATOM 1184 C CA . LYS A 1 157 ? 5.506 11.783 -10.166 1.00 84.25 157 LYS A CA 1
ATOM 1185 C C . LYS A 1 157 ? 4.321 10.993 -10.701 1.00 84.25 157 LYS A C 1
ATOM 1187 O O . LYS A 1 157 ? 4.462 9.814 -11.018 1.00 84.25 157 LYS A O 1
ATOM 1192 N N . GLY A 1 158 ? 3.154 11.629 -10.729 1.00 77.06 158 GLY A N 1
ATOM 1193 C CA . GLY A 1 158 ? 1.924 11.044 -11.260 1.00 77.06 158 GLY A CA 1
ATOM 1194 C C . GLY A 1 158 ? 1.773 11.230 -12.772 1.00 77.06 158 GLY A C 1
ATOM 1195 O O . GLY A 1 158 ? 2.599 11.859 -13.429 1.00 77.06 158 GLY A O 1
ATOM 1196 N N . ASP A 1 159 ? 0.664 10.728 -13.305 1.00 69.00 159 ASP A N 1
ATOM 1197 C CA . ASP A 1 159 ? 0.234 10.853 -14.705 1.00 69.00 159 ASP A CA 1
ATOM 1198 C C . ASP A 1 159 ? 0.008 12.303 -15.175 1.00 69.00 159 ASP A C 1
ATOM 1200 O O . ASP A 1 159 ? 0.185 12.605 -16.351 1.00 69.00 159 ASP A O 1
ATOM 1204 N N . GLN A 1 160 ? -0.351 13.211 -14.266 1.00 65.69 160 GLN A N 1
ATOM 1205 C CA . GLN A 1 160 ? -0.536 14.641 -14.549 1.00 65.69 160 GLN A CA 1
ATOM 1206 C C . GLN A 1 160 ? 0.753 15.468 -14.454 1.00 65.69 160 GLN A C 1
ATOM 1208 O O . GLN A 1 160 ? 0.686 16.687 -14.306 1.00 65.69 160 GLN A O 1
ATOM 1213 N N . GLU A 1 161 ? 1.923 14.827 -14.483 1.00 63.50 161 GLU A N 1
ATOM 1214 C CA . GLU A 1 161 ? 3.234 15.477 -14.357 1.00 63.50 161 GLU A CA 1
ATOM 1215 C C . GLU A 1 161 ? 3.467 16.212 -13.018 1.00 63.50 161 GLU A C 1
ATOM 1217 O O . GLU A 1 161 ? 4.495 16.864 -12.833 1.00 63.50 161 GLU A O 1
ATOM 1222 N N . SER A 1 162 ? 2.551 16.087 -12.054 1.00 70.38 162 SER A N 1
ATOM 1223 C CA . SER A 1 162 ? 2.686 16.654 -10.714 1.00 70.38 162 SER A CA 1
ATOM 1224 C C . SER A 1 162 ? 3.527 15.744 -9.815 1.00 70.38 162 SER A C 1
ATOM 1226 O O . SER A 1 162 ? 3.388 14.514 -9.837 1.00 70.38 162 SER A O 1
ATOM 1228 N N . LEU A 1 163 ? 4.410 16.339 -9.002 1.00 71.50 163 LEU A N 1
ATOM 1229 C CA . LEU A 1 163 ? 5.085 15.592 -7.944 1.00 71.50 163 LEU A CA 1
ATOM 1230 C C . LEU A 1 163 ? 4.072 15.236 -6.852 1.00 71.50 163 LEU A C 1
ATOM 1232 O O . LEU A 1 163 ? 3.472 16.103 -6.222 1.00 71.50 163 LEU A O 1
ATOM 1236 N N . LEU A 1 164 ? 3.911 13.936 -6.632 1.00 73.94 164 LEU A N 1
ATOM 1237 C CA . LEU A 1 164 ? 3.096 13.352 -5.572 1.00 73.94 164 LEU A CA 1
ATOM 1238 C C . LEU A 1 164 ? 3.886 13.212 -4.266 1.00 73.94 164 LEU A C 1
ATOM 1240 O O . LEU A 1 164 ? 3.308 13.240 -3.181 1.00 73.94 164 LEU A O 1
ATOM 1244 N N . LEU A 1 165 ? 5.206 13.060 -4.374 1.00 77.75 165 LEU A N 1
ATOM 1245 C CA . LEU A 1 165 ? 6.132 13.036 -3.250 1.00 77.75 165 LEU A CA 1
ATOM 1246 C C . LEU A 1 165 ? 7.379 13.835 -3.621 1.00 77.75 165 LEU A C 1
ATOM 1248 O O . LEU A 1 165 ? 8.087 13.458 -4.552 1.00 77.75 165 LEU A O 1
ATOM 1252 N N . GLU A 1 166 ? 7.645 14.907 -2.878 1.00 73.06 166 GLU A N 1
ATOM 1253 C CA . GLU A 1 166 ? 8.900 15.658 -2.918 1.00 73.06 166 GLU A CA 1
ATOM 1254 C C . GLU A 1 166 ? 9.802 15.198 -1.771 1.00 73.06 166 GLU A C 1
ATOM 1256 O O . GLU A 1 166 ? 9.546 15.489 -0.601 1.00 73.06 166 GLU A O 1
ATOM 1261 N N . GLY A 1 167 ? 10.881 14.484 -2.091 1.00 64.31 167 GLY A N 1
ATOM 1262 C CA . GLY A 1 167 ? 11.974 14.271 -1.152 1.00 64.31 167 GLY A CA 1
ATOM 1263 C C . GLY A 1 167 ? 12.696 15.596 -0.899 1.00 64.31 167 GLY A C 1
ATOM 1264 O O . GLY A 1 167 ? 13.620 15.958 -1.619 1.00 64.31 167 GLY A O 1
ATOM 1265 N N . LEU A 1 168 ? 12.247 16.374 0.089 1.00 54.84 168 LEU A N 1
ATOM 1266 C CA . LEU A 1 168 ? 12.923 17.605 0.506 1.00 54.84 168 LEU A CA 1
ATOM 1267 C C . LEU A 1 168 ? 13.589 17.430 1.878 1.00 54.84 168 LEU A C 1
ATOM 1269 O O . LEU A 1 168 ? 12.953 16.946 2.822 1.00 54.84 168 LEU A O 1
ATOM 1273 N N . PRO A 1 169 ? 14.857 17.861 2.035 1.00 52.00 169 PRO A N 1
ATOM 1274 C CA . PRO A 1 169 ? 15.584 17.714 3.288 1.00 52.00 169 PRO A CA 1
ATOM 1275 C C . PRO A 1 169 ? 14.929 18.537 4.406 1.00 52.00 169 PRO A C 1
ATOM 1277 O O . PRO A 1 169 ? 14.630 19.714 4.230 1.00 52.00 169 PRO A O 1
ATOM 1280 N N . GLY A 1 170 ? 14.754 17.921 5.578 1.00 51.16 170 GLY A N 1
ATOM 1281 C CA . GLY A 1 170 ? 14.302 18.602 6.798 1.00 51.16 170 GLY A CA 1
ATOM 1282 C C . GLY A 1 170 ? 12.786 18.661 7.007 1.00 51.16 170 GLY A C 1
ATOM 1283 O O . GLY A 1 170 ? 12.353 19.159 8.044 1.00 51.16 170 GLY A O 1
ATOM 1284 N N . THR A 1 171 ? 11.978 18.124 6.087 1.00 54.69 171 THR A N 1
ATOM 1285 C CA . THR A 1 171 ? 10.538 17.948 6.325 1.00 54.69 171 THR A CA 1
ATOM 1286 C C . THR A 1 171 ? 10.274 16.566 6.930 1.00 54.69 171 THR A C 1
ATOM 1288 O O . THR A 1 171 ? 10.645 15.558 6.327 1.00 54.69 171 THR A O 1
ATOM 1291 N N . PRO A 1 172 ? 9.678 16.467 8.133 1.00 59.69 172 PRO A N 1
ATOM 1292 C CA . PRO A 1 172 ? 9.283 15.176 8.676 1.00 59.69 172 PRO A CA 1
ATOM 1293 C C . PRO A 1 172 ? 8.148 14.610 7.820 1.00 59.69 172 PRO A C 1
ATOM 1295 O O . PRO A 1 172 ? 7.019 15.099 7.863 1.00 59.69 172 PRO A O 1
ATOM 1298 N N . GLN A 1 173 ? 8.453 13.590 7.021 1.00 65.62 173 GLN A N 1
ATOM 1299 C CA . GLN A 1 173 ? 7.451 12.900 6.217 1.00 65.62 173 GLN A CA 1
ATOM 1300 C C . GLN A 1 173 ? 6.678 11.903 7.092 1.00 65.62 173 GLN A C 1
ATOM 1302 O O . GLN A 1 173 ? 7.274 11.211 7.930 1.00 65.62 173 GLN A O 1
ATOM 1307 N N . PRO A 1 174 ? 5.345 11.807 6.938 1.00 70.06 174 PRO A N 1
ATOM 1308 C CA . PRO A 1 174 ? 4.589 10.784 7.634 1.00 70.06 174 PRO A CA 1
ATOM 1309 C C . PRO A 1 174 ? 5.034 9.402 7.151 1.00 70.06 174 PRO A C 1
ATOM 1311 O O . PRO A 1 174 ? 5.257 9.178 5.966 1.00 70.06 174 PRO A O 1
ATOM 1314 N N . HIS A 1 175 ? 5.120 8.446 8.076 1.00 81.56 175 HIS A N 1
ATOM 1315 C CA . HIS A 1 175 ? 5.533 7.074 7.755 1.00 81.56 175 HIS A CA 1
ATOM 1316 C C . HIS A 1 175 ? 4.522 6.349 6.851 1.00 81.56 175 HIS A C 1
ATOM 1318 O O . HIS A 1 175 ? 4.837 5.302 6.298 1.00 81.56 175 HIS A O 1
ATOM 1324 N N . ARG A 1 176 ? 3.294 6.873 6.723 1.00 84.12 176 ARG A N 1
ATOM 1325 C CA . ARG A 1 176 ? 2.241 6.373 5.831 1.00 84.12 176 ARG A CA 1
ATOM 1326 C C . ARG A 1 176 ? 1.774 7.507 4.920 1.00 84.12 176 ARG A C 1
ATOM 1328 O O . ARG A 1 176 ? 1.322 8.537 5.414 1.00 84.12 176 ARG A O 1
ATOM 1335 N N . LEU A 1 177 ? 1.861 7.294 3.613 1.00 86.75 177 LEU A N 1
ATOM 1336 C CA . LEU A 1 177 ? 1.588 8.272 2.565 1.00 86.75 177 LEU A CA 1
ATOM 1337 C C . LEU A 1 177 ? 0.457 7.741 1.666 1.00 86.75 177 LEU A C 1
ATOM 1339 O O . LEU A 1 177 ? 0.684 6.786 0.920 1.00 86.75 177 LEU A O 1
ATOM 1343 N N . PRO A 1 178 ? -0.767 8.294 1.728 1.00 87.62 178 PRO A N 1
ATOM 1344 C CA . PRO A 1 178 ? -1.840 7.908 0.815 1.00 87.62 178 PRO A CA 1
ATOM 1345 C C . PRO A 1 178 ? -1.574 8.494 -0.582 1.00 87.62 178 PRO A C 1
ATOM 1347 O O . PRO A 1 178 ? -1.767 9.687 -0.798 1.00 87.62 178 PRO A O 1
ATOM 1350 N N . LEU A 1 179 ? -1.120 7.667 -1.529 1.00 88.00 179 LEU A N 1
ATOM 1351 C CA . LEU A 1 179 ? -0.728 8.067 -2.887 1.00 88.00 179 LEU A CA 1
ATOM 1352 C C . LEU A 1 179 ? -1.263 7.058 -3.911 1.00 88.00 179 LEU A C 1
ATOM 1354 O O . LEU A 1 179 ? -1.240 5.853 -3.666 1.00 88.00 179 LEU A O 1
ATOM 1358 N N . ALA A 1 180 ? -1.735 7.543 -5.065 1.00 88.94 180 ALA A N 1
ATOM 1359 C CA . ALA A 1 180 ? -2.241 6.713 -6.169 1.00 88.94 180 ALA A CA 1
ATOM 1360 C C . ALA A 1 180 ? -3.219 5.602 -5.726 1.00 88.94 180 ALA A C 1
ATOM 1362 O O . ALA A 1 180 ? -3.134 4.461 -6.176 1.00 88.94 180 ALA A O 1
ATOM 1363 N N . GLY A 1 181 ? -4.140 5.917 -4.808 1.00 88.19 181 GLY A N 1
ATOM 1364 C CA . GLY A 1 181 ? -5.178 4.983 -4.356 1.00 88.19 181 GLY A CA 1
ATOM 1365 C C . GLY A 1 181 ? -4.711 3.888 -3.390 1.00 88.19 181 GLY A C 1
ATOM 1366 O O . GLY A 1 181 ? -5.519 3.049 -3.008 1.00 88.19 181 GLY A O 1
ATOM 1367 N N . THR A 1 182 ? -3.449 3.905 -2.958 1.00 91.06 182 THR A N 1
ATOM 1368 C CA . THR A 1 182 ? -2.899 2.991 -1.947 1.00 91.06 182 THR A CA 1
ATOM 1369 C C . THR A 1 182 ? -2.157 3.772 -0.860 1.00 91.06 182 THR A C 1
ATOM 1371 O O . THR A 1 182 ? -1.973 4.984 -0.947 1.00 91.06 182 THR A O 1
ATOM 1374 N N . THR A 1 183 ? -1.729 3.085 0.198 1.00 90.31 183 THR A N 1
ATOM 1375 C CA . THR A 1 183 ? -0.826 3.650 1.206 1.00 90.31 183 THR A CA 1
ATOM 1376 C C . THR A 1 183 ? 0.595 3.165 0.957 1.00 90.31 183 THR A C 1
ATOM 1378 O O . THR A 1 183 ? 0.843 1.960 0.961 1.00 90.31 183 THR A O 1
ATOM 1381 N N . PHE A 1 184 ? 1.518 4.103 0.777 1.00 91.50 184 PHE A N 1
ATOM 1382 C CA . PHE A 1 184 ? 2.949 3.845 0.795 1.00 91.50 184 PHE A CA 1
ATOM 1383 C C . PHE A 1 184 ? 3.484 3.976 2.220 1.00 91.50 184 PHE A C 1
ATOM 1385 O O . PHE A 1 184 ? 3.161 4.928 2.929 1.00 91.50 184 PHE A O 1
ATOM 1392 N N . GLN A 1 185 ? 4.294 3.019 2.652 1.00 89.81 185 GLN A N 1
ATOM 1393 C CA . GLN A 1 185 ? 5.017 3.052 3.911 1.00 89.81 185 GLN A CA 1
ATOM 1394 C C . GLN A 1 185 ? 6.437 3.529 3.645 1.00 89.81 185 GLN A C 1
ATOM 1396 O O . GLN A 1 185 ? 7.179 2.893 2.898 1.00 89.81 185 GLN A O 1
ATOM 1401 N N . LEU A 1 186 ? 6.795 4.651 4.259 1.00 86.25 186 LEU A N 1
ATOM 1402 C CA . LEU A 1 186 ? 8.147 5.177 4.246 1.00 86.25 186 LEU A CA 1
ATOM 1403 C C . LEU A 1 186 ? 8.882 4.658 5.483 1.00 86.25 186 LEU A C 1
ATOM 1405 O O . LEU A 1 186 ? 8.476 4.937 6.615 1.00 86.25 186 LEU A O 1
ATOM 1409 N N . ARG A 1 187 ? 9.971 3.920 5.271 1.00 83.69 187 ARG A N 1
ATOM 1410 C CA . ARG A 1 187 ? 10.881 3.485 6.333 1.00 83.69 187 ARG A CA 1
ATOM 1411 C C . ARG A 1 187 ? 12.190 4.250 6.194 1.00 83.69 187 ARG A C 1
ATOM 1413 O O . ARG A 1 187 ? 12.821 4.224 5.143 1.00 83.69 187 ARG A O 1
ATOM 1420 N N . GLN A 1 188 ? 12.587 4.930 7.263 1.00 77.38 188 GLN A N 1
ATOM 1421 C CA . GLN A 1 188 ? 13.839 5.675 7.340 1.00 77.38 188 GLN A CA 1
ATOM 1422 C C . GLN A 1 188 ? 14.400 5.550 8.761 1.00 77.38 188 GLN A C 1
ATOM 1424 O O . GLN A 1 188 ? 13.654 5.659 9.735 1.00 77.38 188 GLN A O 1
ATOM 1429 N N . GLY A 1 189 ? 15.706 5.313 8.887 1.00 65.19 189 GLY A N 1
ATOM 1430 C CA . GLY A 1 189 ? 16.400 5.226 10.173 1.00 65.19 189 GLY A CA 1
ATOM 1431 C C . GLY A 1 189 ? 17.793 5.858 10.097 1.00 65.19 189 GLY A C 1
ATOM 1432 O O . GLY A 1 189 ? 18.319 6.002 8.998 1.00 65.19 189 GLY A O 1
ATOM 1433 N N . PRO A 1 190 ? 18.402 6.239 11.237 1.00 59.56 190 PRO A N 1
ATOM 1434 C CA . PRO A 1 190 ? 19.689 6.946 11.266 1.00 59.56 190 PRO A CA 1
ATOM 1435 C C . PRO A 1 190 ? 20.842 6.169 10.606 1.00 59.56 190 PRO A C 1
ATOM 1437 O O . PRO A 1 190 ? 21.735 6.797 10.052 1.00 59.56 190 PRO A O 1
ATOM 1440 N N . ASP A 1 191 ? 20.767 4.833 10.592 1.00 65.19 191 ASP A N 1
ATOM 1441 C CA . ASP A 1 191 ? 21.739 3.927 9.957 1.00 65.19 191 ASP A CA 1
ATOM 1442 C C . ASP A 1 191 ? 21.063 2.930 8.991 1.00 65.19 191 ASP A C 1
ATOM 1444 O O . ASP A 1 191 ? 21.572 1.837 8.739 1.00 65.19 191 ASP A O 1
ATOM 1448 N N . GLN A 1 192 ? 19.867 3.259 8.493 1.00 69.38 192 GLN A N 1
ATOM 1449 C CA . GLN A 1 192 ? 19.118 2.411 7.560 1.00 69.38 192 GLN A CA 1
ATOM 1450 C C . GLN A 1 192 ? 18.890 3.145 6.249 1.00 69.38 192 GLN A C 1
ATOM 1452 O O . GLN A 1 192 ? 18.624 4.346 6.237 1.00 69.38 192 GLN A O 1
ATOM 1457 N N . THR A 1 193 ? 18.961 2.409 5.143 1.00 74.00 193 THR A N 1
ATOM 1458 C CA . THR A 1 193 ? 18.597 2.956 3.840 1.00 74.00 193 THR A CA 1
ATOM 1459 C C . THR A 1 193 ? 17.103 3.255 3.785 1.00 74.00 193 THR A C 1
ATOM 1461 O O . THR A 1 193 ? 16.296 2.568 4.418 1.00 74.00 193 THR A O 1
ATOM 1464 N N . GLN A 1 194 ? 16.729 4.306 3.056 1.00 83.62 194 GLN A N 1
ATOM 1465 C CA . GLN A 1 194 ? 15.328 4.663 2.876 1.00 83.62 194 GLN A CA 1
ATOM 1466 C C . GLN A 1 194 ? 14.638 3.575 2.045 1.00 83.62 194 GLN A C 1
ATOM 1468 O O . GLN A 1 194 ? 15.164 3.160 1.009 1.00 83.62 194 GLN A O 1
ATOM 1473 N N . SER A 1 195 ? 13.461 3.118 2.482 1.00 88.00 195 SER A N 1
ATOM 1474 C CA . SER A 1 195 ? 12.574 2.297 1.654 1.00 88.00 195 SER A CA 1
ATOM 1475 C C . SER A 1 195 ? 11.175 2.889 1.567 1.00 88.00 195 SER A C 1
ATOM 1477 O O . SER A 1 195 ? 10.662 3.498 2.510 1.00 88.00 195 SER A O 1
ATOM 1479 N N . LEU A 1 196 ? 10.565 2.709 0.401 1.00 90.38 196 LEU A N 1
ATOM 1480 C CA . LEU A 1 196 ? 9.208 3.111 0.091 1.00 90.38 196 LEU A CA 1
ATOM 1481 C C . LEU A 1 196 ? 8.445 1.892 -0.433 1.00 90.38 196 LEU A C 1
ATOM 1483 O O . LEU A 1 196 ? 8.807 1.308 -1.457 1.00 90.38 196 LEU A O 1
ATOM 1487 N N . GLU A 1 197 ? 7.402 1.493 0.293 1.00 93.31 197 GLU A N 1
ATOM 1488 C CA . GLU A 1 197 ? 6.743 0.194 0.111 1.00 93.31 197 GLU A CA 1
ATOM 1489 C C . GLU A 1 197 ? 5.227 0.355 -0.002 1.00 93.31 197 GLU A C 1
ATOM 1491 O O . GLU A 1 197 ? 4.617 1.022 0.827 1.00 93.31 197 GLU A O 1
ATOM 1496 N N . ALA A 1 198 ? 4.580 -0.286 -0.972 1.00 94.25 198 ALA A N 1
ATOM 1497 C CA . ALA A 1 198 ? 3.122 -0.333 -1.058 1.00 94.25 198 ALA A CA 1
ATOM 1498 C C . ALA A 1 198 ? 2.633 -1.693 -1.549 1.00 94.25 198 ALA A C 1
ATOM 1500 O O . ALA A 1 198 ? 3.173 -2.268 -2.491 1.00 94.25 198 ALA A O 1
ATOM 1501 N N . LEU A 1 199 ? 1.541 -2.187 -0.962 1.00 93.94 199 LEU A N 1
ATOM 1502 C CA . LEU A 1 199 ? 0.885 -3.400 -1.456 1.00 93.94 199 LEU A CA 1
ATOM 1503 C C . LEU A 1 199 ? 0.151 -3.153 -2.786 1.00 93.94 199 LEU A C 1
ATOM 1505 O O . LEU A 1 199 ? 0.061 -4.072 -3.594 1.00 93.94 199 LEU A O 1
ATOM 1509 N N . GLY A 1 200 ? -0.319 -1.926 -3.048 1.00 91.62 200 GLY A N 1
ATOM 1510 C CA . GLY A 1 200 ? -1.127 -1.597 -4.227 1.00 91.62 200 GLY A CA 1
ATOM 1511 C C . GLY A 1 200 ? -2.552 -2.166 -4.126 1.00 91.62 200 GLY A C 1
ATOM 1512 O O . GLY A 1 200 ? -2.971 -2.536 -3.028 1.00 91.62 200 GLY A O 1
ATOM 1513 N N . PRO A 1 201 ? -3.299 -2.281 -5.236 1.00 94.44 201 PRO A N 1
ATOM 1514 C CA . PRO A 1 201 ? -2.939 -1.808 -6.571 1.00 94.44 201 PRO A CA 1
ATOM 1515 C C . PRO A 1 201 ? -2.951 -0.278 -6.655 1.00 94.44 201 PRO A C 1
ATOM 1517 O O . PRO A 1 201 ? -3.802 0.376 -6.054 1.00 94.44 201 PRO A O 1
ATOM 1520 N N . ILE A 1 202 ? -2.024 0.303 -7.418 1.00 93.12 202 ILE A N 1
ATOM 1521 C CA . ILE A 1 202 ? -2.059 1.745 -7.709 1.00 93.12 202 ILE A CA 1
ATOM 1522 C C . ILE A 1 202 ? -3.134 2.068 -8.754 1.00 93.12 202 ILE A C 1
ATOM 1524 O O . ILE A 1 202 ? -3.297 1.348 -9.737 1.00 93.12 202 ILE A O 1
ATOM 1528 N N . ASN A 1 203 ? -3.881 3.156 -8.568 1.00 90.50 203 ASN A N 1
ATOM 1529 C CA . ASN A 1 203 ? -4.969 3.557 -9.468 1.00 90.50 203 ASN A CA 1
ATOM 1530 C C . ASN A 1 203 ? -4.546 4.550 -10.571 1.00 90.50 203 ASN A C 1
ATOM 1532 O O . ASN A 1 203 ? -5.346 4.825 -11.469 1.00 90.50 203 ASN A O 1
ATOM 1536 N N . ALA A 1 204 ? -3.297 5.012 -10.533 1.00 86.94 204 ALA A N 1
ATOM 1537 C CA . ALA A 1 204 ? -2.633 5.852 -11.526 1.00 86.94 204 ALA A CA 1
ATOM 1538 C C . ALA A 1 204 ? -1.196 5.349 -11.742 1.00 86.94 204 ALA A C 1
ATOM 1540 O O . ALA A 1 204 ? -0.648 4.683 -10.863 1.00 86.94 204 ALA A O 1
ATOM 1541 N N . SER A 1 205 ? -0.602 5.641 -12.900 1.00 86.94 205 SER A N 1
ATOM 1542 C CA . SER A 1 205 ? 0.803 5.307 -13.164 1.00 86.94 205 SER A CA 1
ATOM 1543 C C . SER A 1 205 ? 1.740 6.269 -12.434 1.00 86.94 205 SER A C 1
ATOM 1545 O O . SER A 1 205 ? 1.403 7.436 -12.234 1.00 86.94 205 SER A O 1
ATOM 1547 N N . LEU A 1 206 ? 2.915 5.775 -12.046 1.00 88.94 206 LEU A N 1
ATOM 1548 C CA . LEU A 1 206 ? 3.913 6.530 -11.289 1.00 88.94 206 LEU A CA 1
ATOM 1549 C C . LEU A 1 206 ? 5.262 6.510 -12.003 1.00 88.94 206 LEU A C 1
ATOM 1551 O O . LEU A 1 206 ? 5.671 5.473 -12.516 1.00 88.94 206 LEU A O 1
ATOM 1555 N N . ILE A 1 207 ? 5.983 7.625 -11.977 1.00 87.00 207 ILE A N 1
ATOM 1556 C CA . ILE A 1 207 ? 7.397 7.691 -12.356 1.00 87.00 207 ILE A CA 1
ATOM 1557 C C . ILE A 1 207 ? 8.203 7.877 -11.076 1.00 87.00 207 ILE A C 1
ATOM 1559 O O . ILE A 1 207 ? 8.004 8.844 -10.335 1.00 87.00 207 ILE A O 1
ATOM 1563 N N . VAL A 1 208 ? 9.100 6.931 -10.809 1.00 87.88 208 VAL A N 1
ATOM 1564 C CA . VAL A 1 208 ? 10.081 7.043 -9.729 1.00 87.88 208 VAL A CA 1
ATOM 1565 C C . VAL A 1 208 ? 11.198 7.948 -10.210 1.00 87.88 208 VAL A C 1
ATOM 1567 O O . VAL A 1 208 ? 11.760 7.718 -11.279 1.00 87.88 208 VAL A O 1
ATOM 1570 N N . MET A 1 209 ? 11.529 8.958 -9.419 1.00 84.94 209 MET A N 1
ATOM 1571 C CA . MET A 1 209 ? 12.599 9.897 -9.716 1.00 84.94 209 MET A CA 1
ATOM 1572 C C . MET A 1 209 ? 13.574 9.984 -8.552 1.00 84.94 209 MET A C 1
ATOM 1574 O O . MET A 1 209 ? 13.194 9.821 -7.391 1.00 84.94 209 MET A O 1
ATOM 1578 N N . VAL A 1 210 ? 14.830 10.281 -8.864 1.00 82.88 210 VAL A N 1
ATOM 1579 C CA . VAL A 1 210 ? 15.878 10.473 -7.865 1.00 82.88 210 VAL A CA 1
ATOM 1580 C C . VAL A 1 210 ? 16.654 11.749 -8.137 1.00 82.88 210 VAL A C 1
ATOM 1582 O O . VAL A 1 210 ? 17.086 12.001 -9.256 1.00 82.88 210 VAL A O 1
ATOM 1585 N N . LEU A 1 211 ? 16.838 12.566 -7.105 1.00 77.94 211 LEU A N 1
ATOM 1586 C CA . LEU A 1 211 ? 17.742 13.712 -7.154 1.00 77.94 211 LEU A CA 1
ATOM 1587 C C . LEU A 1 211 ? 19.103 13.294 -6.590 1.00 77.94 211 LEU A C 1
ATOM 1589 O O . LEU A 1 211 ? 19.263 13.163 -5.372 1.00 77.94 211 LEU A O 1
ATOM 1593 N N . ALA A 1 212 ? 20.084 13.090 -7.471 1.00 69.06 212 ALA A N 1
ATOM 1594 C CA . ALA A 1 212 ? 21.468 12.840 -7.080 1.00 69.06 212 ALA A CA 1
ATOM 1595 C C . ALA A 1 212 ? 22.136 14.157 -6.641 1.00 69.06 212 ALA A C 1
ATOM 1597 O O . ALA A 1 212 ? 21.998 15.181 -7.307 1.00 69.06 212 ALA A O 1
ATOM 1598 N N . ARG A 1 213 ? 22.851 14.161 -5.504 1.00 66.31 213 ARG A N 1
ATOM 1599 C CA . ARG A 1 213 ? 23.539 15.369 -5.000 1.00 66.31 213 ARG A CA 1
ATOM 1600 C C . ARG A 1 213 ? 25.050 15.341 -5.178 1.00 66.31 213 ARG A C 1
ATOM 1602 O O . ARG A 1 213 ? 25.600 16.253 -5.783 1.00 66.31 213 ARG A O 1
ATOM 1609 N N . THR A 1 214 ? 25.723 14.341 -4.620 1.00 57.41 214 THR A N 1
ATOM 1610 C CA . THR A 1 214 ? 27.199 14.288 -4.589 1.00 57.41 214 THR A CA 1
ATOM 1611 C C . THR A 1 214 ? 27.738 12.889 -4.845 1.00 57.41 214 THR A C 1
ATOM 1613 O O . THR A 1 214 ? 28.724 12.740 -5.556 1.00 57.41 214 THR A O 1
ATOM 1616 N N . GLU A 1 215 ? 27.061 11.874 -4.309 1.00 64.88 215 GLU A N 1
ATOM 1617 C CA . GLU A 1 215 ? 27.346 10.461 -4.549 1.00 64.88 215 GLU A CA 1
ATOM 1618 C C . GLU A 1 215 ? 26.378 9.896 -5.589 1.00 64.88 215 GLU A C 1
ATOM 1620 O O . GLU A 1 215 ? 25.224 10.330 -5.673 1.00 64.88 215 GLU A O 1
ATOM 1625 N N . LEU A 1 216 ? 26.835 8.912 -6.366 1.00 64.50 216 LEU A N 1
ATOM 1626 C CA . LEU A 1 216 ? 25.970 8.192 -7.299 1.00 64.50 216 LEU A CA 1
ATOM 1627 C C . LEU A 1 216 ? 24.916 7.421 -6.491 1.00 64.50 216 LEU A C 1
ATOM 1629 O O . LEU A 1 216 ? 25.245 6.501 -5.739 1.00 64.50 216 LEU A O 1
ATOM 1633 N N . ALA A 1 217 ? 23.651 7.819 -6.619 1.00 71.75 217 ALA A N 1
ATOM 1634 C CA . ALA A 1 217 ? 22.534 7.136 -5.976 1.00 71.75 217 ALA A CA 1
ATOM 1635 C C . ALA A 1 217 ? 22.405 5.722 -6.551 1.00 71.75 217 ALA A C 1
ATOM 1637 O O . ALA A 1 217 ? 22.394 5.557 -7.764 1.00 71.75 217 ALA A O 1
ATOM 1638 N N . ALA A 1 218 ? 22.308 4.698 -5.711 1.00 81.44 218 ALA A N 1
ATOM 1639 C CA . ALA A 1 218 ? 22.038 3.346 -6.185 1.00 81.44 218 ALA A CA 1
ATOM 1640 C C . ALA A 1 218 ? 20.675 2.931 -5.647 1.00 81.44 218 ALA A C 1
ATOM 1642 O O . ALA A 1 218 ? 20.500 2.845 -4.437 1.00 81.44 218 ALA A O 1
ATOM 1643 N N . LEU A 1 219 ? 19.711 2.695 -6.531 1.00 86.44 219 LEU A N 1
ATOM 1644 C CA . LEU A 1 219 ? 18.329 2.404 -6.162 1.00 86.44 219 LEU A CA 1
ATOM 1645 C C . LEU A 1 219 ? 17.940 1.012 -6.626 1.00 86.44 219 LEU A C 1
ATOM 1647 O O . LEU A 1 219 ? 18.117 0.669 -7.790 1.00 86.44 219 LEU A O 1
ATOM 1651 N N . ARG A 1 220 ? 17.353 0.224 -5.732 1.00 89.62 220 ARG A N 1
ATOM 1652 C CA . ARG A 1 220 ? 16.695 -1.032 -6.077 1.00 89.62 220 ARG A CA 1
ATOM 1653 C C . ARG A 1 220 ? 15.201 -0.807 -6.164 1.00 89.62 220 ARG A C 1
ATOM 1655 O O . ARG A 1 220 ? 14.613 -0.238 -5.249 1.00 89.62 220 ARG A O 1
ATOM 1662 N N . TYR A 1 221 ? 14.587 -1.319 -7.219 1.00 91.88 221 TYR A N 1
ATOM 1663 C CA . TYR A 1 221 ? 13.137 -1.349 -7.340 1.00 91.88 221 TYR A CA 1
ATOM 1664 C C . TYR A 1 221 ? 12.648 -2.755 -7.670 1.00 91.88 221 TYR A C 1
ATOM 1666 O O . TYR A 1 221 ? 13.344 -3.545 -8.312 1.00 91.88 221 TYR A O 1
ATOM 1674 N N . ARG A 1 222 ? 11.437 -3.058 -7.213 1.00 96.56 222 ARG A N 1
ATOM 1675 C CA . ARG A 1 222 ? 10.702 -4.282 -7.518 1.00 96.56 222 ARG A CA 1
ATOM 1676 C C . ARG A 1 222 ? 9.205 -4.016 -7.417 1.00 96.56 222 ARG A C 1
ATOM 1678 O O . ARG A 1 222 ? 8.762 -3.394 -6.458 1.00 96.56 222 ARG A O 1
ATOM 1685 N N . PHE A 1 223 ? 8.432 -4.495 -8.380 1.00 96.44 223 PHE A N 1
ATOM 1686 C CA . PHE A 1 223 ? 6.969 -4.457 -8.357 1.00 96.44 223 PHE A CA 1
ATOM 1687 C C . PHE A 1 223 ? 6.391 -5.542 -9.265 1.00 96.44 223 PHE A C 1
ATOM 1689 O O . PHE A 1 223 ? 7.100 -6.108 -10.097 1.00 96.44 223 PHE A O 1
ATOM 1696 N N . ASN A 1 224 ? 5.103 -5.839 -9.110 1.00 96.88 224 ASN A N 1
ATOM 1697 C CA . ASN A 1 224 ? 4.391 -6.748 -9.999 1.00 96.88 224 ASN A CA 1
ATOM 1698 C C . ASN A 1 224 ? 3.404 -5.962 -10.867 1.00 96.88 224 ASN A C 1
ATOM 1700 O O . ASN A 1 224 ? 2.458 -5.378 -10.337 1.00 96.88 224 ASN A O 1
ATOM 1704 N N . ALA A 1 225 ? 3.635 -5.943 -12.178 1.00 92.75 225 ALA A N 1
ATOM 1705 C CA . ALA A 1 225 ? 2.839 -5.213 -13.158 1.00 92.75 225 ALA A CA 1
ATOM 1706 C C . ALA A 1 225 ? 1.746 -6.104 -13.768 1.00 92.75 225 ALA A C 1
ATOM 1708 O O . ALA A 1 225 ? 2.012 -7.271 -14.066 1.00 92.75 225 ALA A O 1
ATOM 1709 N N . PRO A 1 226 ? 0.517 -5.595 -13.963 1.00 92.75 226 PRO A N 1
ATOM 1710 C CA . PRO A 1 226 ? -0.547 -6.367 -14.598 1.00 92.75 226 PRO A CA 1
ATOM 1711 C C . PRO A 1 226 ? -0.207 -6.670 -16.064 1.00 92.75 226 PRO A C 1
ATOM 1713 O O . PRO A 1 226 ? 0.192 -5.776 -16.809 1.00 92.75 226 PRO A O 1
ATOM 1716 N N . ILE A 1 227 ? -0.421 -7.915 -16.497 1.00 86.88 227 ILE A N 1
ATOM 1717 C CA . ILE A 1 227 ? -0.224 -8.309 -17.898 1.00 86.88 227 ILE A CA 1
ATOM 1718 C C . ILE A 1 227 ? -1.477 -7.914 -18.685 1.00 86.88 227 ILE A C 1
ATOM 1720 O O . ILE A 1 227 ? -2.541 -8.519 -18.529 1.00 86.88 227 ILE A O 1
ATOM 1724 N N . ALA A 1 228 ? -1.362 -6.914 -19.558 1.00 71.12 228 ALA A N 1
ATOM 1725 C CA . ALA A 1 228 ? -2.433 -6.535 -20.473 1.00 71.12 228 ALA A CA 1
ATOM 1726 C C . ALA A 1 228 ? -2.525 -7.554 -21.624 1.00 71.12 228 ALA A C 1
ATOM 1728 O O . ALA A 1 228 ? -1.943 -7.364 -22.685 1.00 71.12 228 ALA A O 1
ATOM 1729 N N . ARG A 1 229 ? -3.246 -8.663 -21.413 1.00 57.78 229 ARG A N 1
ATOM 1730 C CA . ARG A 1 229 ? -3.353 -9.768 -22.391 1.00 57.78 229 ARG A CA 1
ATOM 1731 C C . ARG A 1 229 ? -4.029 -9.378 -23.717 1.00 57.78 229 ARG A C 1
ATOM 1733 O O . ARG A 1 229 ? -3.819 -10.073 -24.705 1.00 57.78 229 ARG A O 1
ATOM 1740 N N . ASP A 1 230 ? -4.760 -8.261 -23.745 1.00 49.41 230 ASP A N 1
ATOM 1741 C CA . ASP A 1 230 ? -5.536 -7.801 -24.910 1.00 49.41 230 ASP A CA 1
ATOM 1742 C C . ASP A 1 230 ? -5.046 -6.475 -25.522 1.00 49.41 230 ASP A C 1
ATOM 1744 O O . ASP A 1 230 ? -5.623 -5.995 -26.498 1.00 49.41 230 ASP A O 1
ATOM 1748 N N . ALA A 1 231 ? -3.986 -5.868 -24.982 1.00 53.72 231 ALA A N 1
ATOM 1749 C CA . ALA A 1 231 ? -3.391 -4.666 -25.555 1.00 53.72 231 ALA A CA 1
ATOM 1750 C C . ALA A 1 231 ? -2.041 -5.033 -26.169 1.00 53.72 231 ALA A C 1
ATOM 1752 O O . ALA A 1 231 ? -1.155 -5.527 -25.473 1.00 53.72 231 ALA A O 1
ATOM 1753 N N . LEU A 1 232 ? -1.867 -4.777 -27.470 1.00 55.22 232 LEU A N 1
ATOM 1754 C CA . LEU A 1 232 ? -0.525 -4.702 -28.048 1.00 55.22 232 LEU A CA 1
ATOM 1755 C C . LEU A 1 232 ? 0.321 -3.789 -27.146 1.00 55.22 232 LEU A C 1
ATOM 1757 O O . LEU A 1 232 ? -0.192 -2.744 -26.725 1.00 55.22 232 LEU A O 1
ATOM 1761 N N . PRO A 1 233 ? 1.565 -4.173 -26.804 1.00 60.06 233 PRO A N 1
ATOM 1762 C CA . PRO A 1 233 ? 2.394 -3.346 -25.948 1.00 60.06 233 PRO A CA 1
ATOM 1763 C C . PRO A 1 233 ? 2.488 -1.954 -26.584 1.00 60.06 233 PRO A C 1
ATOM 1765 O O . PRO A 1 233 ? 2.831 -1.848 -27.763 1.00 60.06 233 PRO A O 1
ATOM 1768 N N . PRO A 1 234 ? 2.155 -0.881 -25.844 1.00 66.31 234 PRO A N 1
ATOM 1769 C CA . PRO A 1 234 ? 2.103 0.468 -26.403 1.00 66.31 234 PRO A CA 1
ATOM 1770 C C . PRO A 1 234 ? 3.464 0.938 -26.924 1.00 66.31 234 PRO A C 1
ATOM 1772 O O . PRO A 1 234 ? 3.526 1.916 -27.665 1.00 66.31 234 PRO A O 1
ATOM 1775 N N . TYR A 1 235 ? 4.540 0.229 -26.574 1.00 79.12 235 TYR A N 1
ATOM 1776 C CA . TYR A 1 235 ? 5.899 0.523 -26.983 1.00 79.12 235 TYR A CA 1
ATOM 1777 C C . TYR A 1 235 ? 6.586 -0.716 -27.567 1.00 79.12 235 TYR A C 1
ATOM 1779 O O . TYR A 1 235 ? 6.403 -1.832 -27.083 1.00 79.12 235 TYR A O 1
ATOM 1787 N N . SER A 1 236 ? 7.404 -0.522 -28.599 1.00 78.44 236 SER A N 1
ATOM 1788 C CA . SER A 1 236 ? 8.243 -1.576 -29.185 1.00 78.44 236 SER A CA 1
ATOM 1789 C C . SER A 1 236 ? 9.629 -1.075 -29.561 1.00 78.44 236 SER A C 1
ATOM 1791 O O . SER A 1 236 ? 9.837 0.113 -29.800 1.00 78.44 236 SER A O 1
ATOM 1793 N N . TRP A 1 237 ? 10.592 -1.995 -29.629 1.00 83.56 237 TRP A N 1
ATOM 1794 C CA . TRP A 1 237 ? 11.928 -1.702 -30.138 1.00 83.56 237 TRP A CA 1
ATOM 1795 C C . TRP A 1 237 ? 11.897 -1.465 -31.646 1.00 83.56 237 TRP A C 1
ATOM 1797 O O . TRP A 1 237 ? 11.433 -2.310 -32.412 1.00 83.56 237 TRP A O 1
ATOM 1807 N N . HIS A 1 238 ? 12.446 -0.334 -32.076 1.00 83.75 238 HIS A N 1
ATOM 1808 C CA . HIS A 1 238 ? 12.639 0.009 -33.477 1.00 83.75 238 HIS A CA 1
ATOM 1809 C C . HIS A 1 238 ? 14.114 0.227 -33.778 1.00 83.75 238 HIS A C 1
ATOM 1811 O O . HIS A 1 238 ? 14.834 0.899 -33.042 1.00 83.75 238 HIS A O 1
ATOM 1817 N N . TYR A 1 239 ? 14.557 -0.311 -34.910 1.00 85.88 239 TYR A N 1
ATOM 1818 C CA . TYR A 1 239 ? 15.894 -0.051 -35.414 1.00 85.88 239 TYR A CA 1
ATOM 1819 C C . TYR A 1 239 ? 15.980 1.358 -35.996 1.00 85.88 239 TYR A C 1
ATOM 1821 O O . TYR A 1 239 ? 15.224 1.727 -36.898 1.00 85.88 239 TYR A O 1
ATOM 1829 N N . VAL A 1 240 ? 16.943 2.126 -35.505 1.00 85.50 240 VAL A N 1
ATOM 1830 C CA . VAL A 1 240 ? 17.308 3.431 -36.055 1.00 85.50 240 VAL A CA 1
ATOM 1831 C C . VAL A 1 240 ? 18.049 3.211 -37.385 1.00 85.50 240 VAL A C 1
ATOM 1833 O O . VAL A 1 240 ? 18.641 2.142 -37.590 1.00 85.50 240 VAL A O 1
ATOM 1836 N N . PRO A 1 241 ? 18.032 4.172 -38.329 1.00 89.31 241 PRO A N 1
ATOM 1837 C CA . PRO A 1 241 ? 18.864 4.086 -39.522 1.00 89.31 241 PRO A CA 1
ATOM 1838 C C . PRO A 1 241 ? 20.343 3.840 -39.193 1.00 89.31 241 PRO A C 1
ATOM 1840 O O . PRO A 1 241 ? 20.872 4.361 -38.211 1.00 89.31 241 PRO A O 1
ATOM 1843 N N . TRP A 1 242 ? 21.010 3.057 -40.043 1.00 87.12 242 TRP A N 1
ATOM 1844 C CA . TRP A 1 242 ? 22.440 2.774 -39.923 1.00 87.12 242 TRP A CA 1
ATOM 1845 C C . TRP A 1 242 ? 23.268 4.059 -39.908 1.00 87.12 242 TRP A C 1
ATOM 1847 O O . TRP A 1 242 ? 23.014 4.990 -40.682 1.00 87.12 242 TRP A O 1
ATOM 1857 N N . THR A 1 243 ? 24.308 4.090 -39.075 1.00 88.62 243 THR A N 1
ATOM 1858 C CA . THR A 1 243 ? 25.326 5.134 -39.187 1.00 88.62 243 THR A CA 1
ATOM 1859 C C . THR A 1 243 ? 26.037 5.041 -40.535 1.00 88.62 243 THR A C 1
ATOM 1861 O O . THR A 1 243 ? 26.109 3.983 -41.164 1.00 88.62 243 THR A O 1
ATOM 1864 N N . LYS A 1 244 ? 26.586 6.169 -41.000 1.00 87.94 244 LYS A N 1
ATOM 1865 C CA . LYS A 1 244 ? 27.435 6.162 -42.194 1.00 87.94 244 LYS A CA 1
ATOM 1866 C C . LYS A 1 244 ? 28.631 5.242 -41.950 1.00 87.94 244 LYS A C 1
ATOM 1868 O O . LYS A 1 244 ? 29.254 5.318 -40.892 1.00 87.94 244 LYS A O 1
ATOM 1873 N N . CYS A 1 245 ? 28.947 4.408 -42.938 1.00 88.44 245 CYS A N 1
ATOM 1874 C CA . CYS A 1 245 ? 30.088 3.505 -42.862 1.00 88.44 245 CYS A CA 1
ATOM 1875 C C . CYS A 1 245 ? 31.380 4.296 -42.611 1.00 88.44 245 CYS A C 1
ATOM 1877 O O . CYS A 1 245 ? 31.624 5.313 -43.266 1.00 88.44 245 CYS A O 1
ATOM 1879 N N . SER A 1 246 ? 32.206 3.824 -41.675 1.00 89.75 246 SER A N 1
ATOM 1880 C CA . SER A 1 246 ? 33.448 4.500 -41.280 1.00 89.75 246 SER A CA 1
ATOM 1881 C C . SER A 1 246 ? 34.520 4.527 -42.377 1.00 89.75 246 SER A C 1
ATOM 1883 O O . SER A 1 246 ? 35.423 5.359 -42.322 1.00 89.75 246 SER A O 1
ATOM 1885 N N . ALA A 1 247 ? 34.406 3.674 -43.400 1.00 86.06 247 ALA A N 1
ATOM 1886 C CA . ALA A 1 247 ? 35.286 3.669 -44.565 1.00 86.06 247 ALA A CA 1
ATOM 1887 C C . ALA A 1 247 ? 34.518 3.334 -45.852 1.00 86.06 247 ALA A C 1
ATOM 1889 O O . ALA A 1 247 ? 33.553 2.571 -45.840 1.00 86.06 247 ALA A O 1
ATOM 1890 N N . GLN A 1 248 ? 34.973 3.883 -46.981 1.00 82.56 248 GLN A N 1
ATOM 1891 C CA . GLN A 1 248 ? 34.366 3.641 -48.298 1.00 82.56 248 GLN A CA 1
ATOM 1892 C C . GLN A 1 248 ? 34.796 2.302 -48.927 1.00 82.56 248 GLN A C 1
ATOM 1894 O O . GLN A 1 248 ? 34.062 1.751 -49.744 1.00 82.56 248 GLN A O 1
ATOM 1899 N N . CYS A 1 249 ? 35.951 1.748 -48.543 1.00 80.75 249 CYS A N 1
ATOM 1900 C CA . CYS A 1 249 ? 36.410 0.413 -48.934 1.00 80.75 249 CYS A CA 1
ATOM 1901 C C . CYS A 1 249 ? 37.403 -0.156 -47.899 1.00 80.75 249 CYS A C 1
ATOM 1903 O O . CYS A 1 249 ? 37.927 0.584 -47.071 1.00 80.75 249 CYS A O 1
ATOM 1905 N N . ALA A 1 250 ? 37.641 -1.474 -47.951 1.00 75.38 250 ALA A N 1
ATOM 1906 C CA . ALA A 1 250 ? 38.599 -2.216 -47.114 1.00 75.38 250 ALA A CA 1
ATOM 1907 C C . ALA A 1 250 ? 38.301 -2.283 -45.593 1.00 75.38 250 ALA A C 1
ATOM 1909 O O . ALA A 1 250 ? 39.200 -2.113 -44.777 1.00 75.38 250 ALA A O 1
ATOM 1910 N N . GLY A 1 251 ? 37.060 -2.624 -45.212 1.00 80.81 251 GLY A N 1
ATOM 1911 C CA . GLY A 1 251 ? 36.751 -3.082 -43.842 1.00 80.81 251 GLY A CA 1
ATOM 1912 C C . GLY A 1 251 ? 36.196 -2.024 -42.881 1.00 80.81 251 GLY A C 1
ATOM 1913 O O . GLY A 1 251 ? 36.579 -1.995 -41.715 1.00 80.81 251 GLY A O 1
ATOM 1914 N N . GLY A 1 252 ? 35.299 -1.155 -43.354 1.00 85.12 252 GLY A N 1
ATOM 1915 C CA . GLY A 1 252 ? 34.573 -0.214 -42.496 1.00 85.12 252 GLY A CA 1
ATOM 1916 C C . GLY A 1 252 ? 33.534 -0.886 -41.588 1.00 85.12 252 GLY A C 1
ATOM 1917 O O . GLY A 1 252 ? 33.092 -2.009 -41.830 1.00 85.12 252 GLY A O 1
ATOM 1918 N N . SER A 1 253 ? 33.125 -0.162 -40.551 1.00 86.88 253 SER A N 1
ATOM 1919 C CA . SER A 1 253 ? 32.077 -0.535 -39.602 1.00 86.88 253 SER A CA 1
ATOM 1920 C C . SER A 1 253 ? 30.914 0.456 -39.665 1.00 86.88 253 SER A C 1
ATOM 1922 O O . SER A 1 253 ? 31.100 1.654 -39.895 1.00 86.88 253 SER A O 1
ATOM 1924 N N . GLN A 1 254 ? 29.704 -0.053 -39.455 1.00 89.06 254 GLN A N 1
ATOM 1925 C CA . GLN A 1 254 ? 28.490 0.735 -39.263 1.00 89.06 254 GLN A CA 1
ATOM 1926 C C . GLN A 1 254 ? 27.731 0.177 -38.060 1.00 89.06 254 GLN A C 1
ATOM 1928 O O . GLN A 1 254 ? 27.814 -1.015 -37.765 1.00 89.06 254 GLN A O 1
ATOM 1933 N N . VAL A 1 255 ? 27.013 1.046 -37.359 1.00 88.69 255 VAL A N 1
ATOM 1934 C CA . VAL A 1 255 ? 26.274 0.712 -36.141 1.00 88.69 255 VAL A CA 1
ATOM 1935 C C . VAL A 1 255 ? 24.798 0.978 -36.392 1.00 88.69 255 VAL A C 1
ATOM 1937 O O . VAL A 1 255 ? 24.438 2.009 -36.961 1.00 88.69 255 VAL A O 1
ATOM 1940 N N . GLN A 1 256 ? 23.950 0.047 -35.966 1.00 89.81 256 GLN A N 1
ATOM 1941 C CA . GLN A 1 256 ? 22.505 0.221 -35.938 1.00 89.81 256 GLN A CA 1
ATOM 1942 C C . GLN A 1 256 ? 22.056 0.214 -34.482 1.00 89.81 256 GLN A C 1
ATOM 1944 O O . GLN A 1 256 ? 22.166 -0.806 -33.804 1.00 89.81 256 GLN A O 1
ATOM 1949 N N . ALA A 1 257 ? 21.604 1.365 -33.992 1.00 85.69 257 ALA A N 1
ATOM 1950 C CA . ALA A 1 257 ? 21.043 1.473 -32.652 1.00 85.69 257 ALA A CA 1
ATOM 1951 C C . ALA A 1 257 ? 19.577 1.013 -32.643 1.00 85.69 257 ALA A C 1
ATOM 1953 O O . ALA A 1 257 ? 18.911 0.994 -33.683 1.00 85.69 257 ALA A O 1
ATOM 1954 N N . VAL A 1 258 ? 19.077 0.667 -31.459 1.00 87.44 258 VAL A N 1
ATOM 1955 C CA . VAL A 1 258 ? 17.655 0.410 -31.216 1.00 87.44 258 VAL A CA 1
ATOM 1956 C C . VAL A 1 258 ? 17.091 1.502 -30.311 1.00 87.44 258 VAL A C 1
ATOM 1958 O O . VAL A 1 258 ? 17.717 1.883 -29.326 1.00 87.44 258 VAL A O 1
ATOM 1961 N N . GLU A 1 259 ? 15.916 2.008 -30.662 1.00 90.25 259 GLU A N 1
ATOM 1962 C CA . GLU A 1 259 ? 15.147 2.976 -29.884 1.00 90.25 259 GLU A CA 1
ATOM 1963 C C . GLU A 1 259 ? 13.822 2.346 -29.474 1.00 90.25 259 GLU A C 1
ATOM 1965 O O . GLU A 1 259 ? 13.158 1.692 -30.280 1.00 90.25 259 GLU A O 1
ATOM 1970 N N . CYS A 1 260 ? 13.419 2.561 -28.228 1.00 85.19 260 CYS A N 1
ATOM 1971 C CA . CYS A 1 260 ? 12.068 2.239 -27.810 1.00 85.19 260 CYS A CA 1
ATOM 1972 C C . CYS A 1 260 ? 11.119 3.310 -28.352 1.00 85.19 260 CYS A C 1
ATOM 1974 O O . CYS A 1 260 ? 11.386 4.501 -28.187 1.00 85.19 260 CYS A O 1
ATOM 1976 N N . ARG A 1 261 ? 10.034 2.917 -29.026 1.00 86.38 261 ARG A N 1
ATOM 1977 C CA . ARG A 1 261 ? 9.056 3.873 -29.563 1.00 86.38 261 ARG A CA 1
ATOM 1978 C C . ARG A 1 261 ? 7.635 3.514 -29.209 1.00 86.38 261 ARG A C 1
ATOM 1980 O O . ARG A 1 261 ? 7.294 2.337 -29.159 1.00 86.38 261 ARG A O 1
ATOM 1987 N N . ASN A 1 262 ? 6.812 4.542 -29.046 1.00 79.88 262 ASN A N 1
ATOM 1988 C CA . ASN A 1 262 ? 5.366 4.408 -28.940 1.00 79.88 262 ASN A CA 1
ATOM 1989 C C . ASN A 1 262 ? 4.771 3.972 -30.288 1.00 79.88 262 ASN A C 1
ATOM 1991 O O . ASN A 1 262 ? 5.054 4.569 -31.327 1.00 79.88 262 ASN A O 1
ATOM 1995 N N . GLN A 1 263 ? 3.941 2.932 -30.278 1.00 76.69 263 GLN A N 1
ATOM 1996 C CA . GLN A 1 263 ? 3.347 2.360 -31.486 1.00 76.69 263 GLN A CA 1
ATOM 1997 C C . GLN A 1 263 ? 2.270 3.248 -32.126 1.00 76.69 263 GLN A C 1
ATOM 1999 O O . GLN A 1 263 ? 1.998 3.096 -33.315 1.00 76.69 263 GLN A O 1
ATOM 2004 N N . LEU A 1 264 ? 1.664 4.177 -31.379 1.00 72.88 264 LEU A N 1
ATOM 2005 C CA . LEU A 1 264 ? 0.595 5.046 -31.887 1.00 72.88 264 LEU A CA 1
ATOM 2006 C C . LEU A 1 264 ? 1.129 6.239 -32.685 1.00 72.88 264 LEU A C 1
ATOM 2008 O O . LEU A 1 264 ? 0.567 6.587 -33.721 1.00 72.88 264 LEU A O 1
ATOM 2012 N N . ASP A 1 265 ? 2.203 6.868 -32.208 1.00 77.62 265 ASP A N 1
ATOM 2013 C CA . ASP A 1 265 ? 2.734 8.118 -32.769 1.00 77.62 265 ASP A CA 1
ATOM 2014 C C . ASP A 1 265 ? 4.202 8.025 -33.226 1.00 77.62 265 ASP A C 1
ATOM 2016 O O . ASP A 1 265 ? 4.745 8.989 -33.766 1.00 77.62 265 ASP A O 1
ATOM 2020 N N . SER A 1 266 ? 4.842 6.859 -33.068 1.00 76.62 266 SER A N 1
ATOM 2021 C CA . SER A 1 266 ? 6.252 6.608 -33.408 1.00 76.62 266 SER A CA 1
ATOM 2022 C C . SER A 1 266 ? 7.264 7.492 -32.665 1.00 76.62 266 SER A C 1
ATOM 2024 O O . SER A 1 266 ? 8.423 7.576 -33.088 1.00 76.62 266 SER A O 1
ATOM 2026 N N . SER A 1 267 ? 6.859 8.142 -31.569 1.00 81.00 267 SER A N 1
ATOM 2027 C CA . SER A 1 267 ? 7.753 8.947 -30.735 1.00 81.00 267 SER A CA 1
ATOM 2028 C C . SER A 1 267 ? 8.775 8.064 -30.015 1.00 81.00 267 SER A C 1
ATOM 2030 O O . SER A 1 267 ? 8.453 6.967 -29.556 1.00 81.00 267 SER A O 1
ATOM 2032 N N . ALA A 1 268 ? 10.026 8.531 -29.945 1.00 83.38 268 ALA A N 1
ATOM 2033 C CA . ALA A 1 268 ? 11.076 7.860 -29.188 1.00 83.38 268 ALA A CA 1
ATOM 2034 C C . ALA A 1 268 ? 10.859 8.092 -27.691 1.00 83.38 268 ALA A C 1
ATOM 2036 O O . ALA A 1 268 ? 10.698 9.228 -27.248 1.00 83.38 268 ALA A O 1
ATOM 2037 N N . VAL A 1 269 ? 10.869 7.006 -26.927 1.00 80.25 269 VAL A N 1
ATOM 2038 C CA . VAL A 1 269 ? 10.699 7.003 -25.475 1.00 80.25 269 VAL A CA 1
ATOM 2039 C C . VAL A 1 269 ? 11.895 6.320 -24.819 1.00 80.25 269 VAL A C 1
ATOM 2041 O O . VAL A 1 269 ? 12.724 5.687 -25.480 1.00 80.25 269 VAL A O 1
ATOM 2044 N N . ALA A 1 270 ? 12.015 6.458 -23.502 1.00 75.50 270 ALA A N 1
ATOM 2045 C CA . ALA A 1 270 ? 13.111 5.854 -22.765 1.00 75.50 270 ALA A CA 1
ATOM 2046 C C . ALA A 1 270 ? 13.152 4.312 -22.944 1.00 75.50 270 ALA A C 1
ATOM 2048 O O . ALA A 1 270 ? 12.100 3.668 -22.986 1.00 75.50 270 ALA A O 1
ATOM 2049 N N . PRO A 1 271 ? 14.353 3.693 -23.000 1.00 74.94 271 PRO A N 1
ATOM 2050 C CA . PRO A 1 271 ? 14.553 2.247 -23.175 1.00 74.94 271 PRO A CA 1
ATOM 2051 C C . PRO A 1 271 ? 13.686 1.345 -22.291 1.00 74.94 271 PRO A C 1
ATOM 2053 O O . PRO A 1 271 ? 13.283 0.264 -22.717 1.00 74.94 271 PRO A O 1
ATOM 2056 N N . HIS A 1 272 ? 13.385 1.803 -21.074 1.00 71.69 272 HIS A N 1
ATOM 2057 C CA . HIS A 1 272 ? 12.665 1.017 -20.080 1.00 71.69 272 HIS A CA 1
ATOM 2058 C C . HIS A 1 272 ? 11.196 0.737 -20.455 1.00 71.69 272 HIS A C 1
ATOM 2060 O O . HIS A 1 272 ? 10.594 -0.189 -19.921 1.00 71.69 272 HIS A O 1
ATOM 2066 N N . HIS A 1 273 ? 10.615 1.497 -21.390 1.00 69.12 273 HIS A N 1
ATOM 2067 C CA . HIS A 1 273 ? 9.250 1.266 -21.872 1.00 69.12 273 HIS A CA 1
ATOM 2068 C C . HIS A 1 273 ? 9.124 0.030 -22.779 1.00 69.12 273 HIS A C 1
ATOM 2070 O O . HIS A 1 273 ? 8.022 -0.480 -22.953 1.00 69.12 273 HIS A O 1
ATOM 2076 N N . CYS A 1 274 ? 10.233 -0.453 -23.352 1.00 73.12 274 CYS A N 1
ATOM 2077 C CA . CYS A 1 274 ? 10.266 -1.611 -24.253 1.00 73.12 274 CYS A CA 1
ATOM 2078 C C . CYS A 1 274 ? 10.990 -2.819 -23.653 1.00 73.12 274 CYS A C 1
ATOM 2080 O O . CYS A 1 274 ? 11.160 -3.831 -24.329 1.00 73.12 274 CYS A O 1
ATOM 2082 N N . SER A 1 275 ? 11.465 -2.718 -22.415 1.00 63.22 275 SER A N 1
ATOM 2083 C CA . SER A 1 275 ? 12.144 -3.806 -21.707 1.00 63.22 275 SER A CA 1
ATOM 2084 C C . SER A 1 275 ? 11.182 -4.679 -20.892 1.00 63.22 275 SER A C 1
ATOM 2086 O O . SER A 1 275 ? 11.587 -5.192 -19.851 1.00 63.22 275 SER A O 1
ATOM 2088 N N . ALA A 1 276 ? 9.929 -4.797 -21.348 1.00 51.31 276 ALA A N 1
ATOM 2089 C CA . ALA A 1 276 ? 8.950 -5.758 -20.839 1.00 51.31 276 ALA A CA 1
ATOM 2090 C C . ALA A 1 276 ? 9.301 -7.177 -21.311 1.00 51.31 276 ALA A C 1
ATOM 2092 O O . ALA A 1 276 ? 9.581 -7.333 -22.526 1.00 51.31 276 ALA A O 1
#

Secondary structure (DSSP, 8-state):
------SPPPTTPPPHHHHHHHTTTTS-BTTB---EEE---TTS-TTSEEEEETTSS-EEEEESSPPTT-BSSTT---EEETTEEE-B-TTS-BT----B-TTS-BT--STTEEEEEEEE--SS--SSEEEEEEE-TT-EEEEEEESS----EEEEE-TTS-EEE---TT----SEEEETTEEEEEEEETTEEEEEEE----SS-EEEEEE--SS---EEEEEEEE--TTS--SEEEEEPPPPPPS-SSSS------EEEEETTT--EE-GGGS--

pLDDT: mean 85.16, std 11.32, range [49.41, 97.06]

InterPro domains:
  IPR010294 ADAMTS/ADAMTS-like, Spacer 1 [PF05986] (115-226)
  IPR013273 ADAMTS/ADAMTS-like [PR01857] (74-93)
  IPR013273 ADAMTS/ADAMTS-like [PR01857] (94-113)
  IPR036383 Thrombospondin type-1 repeat superfamily [SSF82895] (233-275)
  IPR045371 ADAMTS/ADAMTS-like, cysteine-rich domain 3 [PF19236] (16-113)
  IPR050439 ADAMTS and ADAMTS-like [PTHR13723] (1-275)